Protein AF-0000000068884307 (afdb_homodimer)

Foldseek 3Di:
DLVLLLVLLLLLLVLCLVVLAAEEEEEALLQCVLVVSNVVHPPSVSHYLYYHYCNDQVCLCVQLVQPPVCCVVPNCQDQSNQLSSQVSRQVNSDDPVSPQRYKGKYKDAALDPAADVPGGHQWMKIWIWGALVQDPVSDIDTGIDTTRDDDHSNRSSVVRSVVRSVVSSVVSVVSVD/DLVLLLVLLQLLLVLCLVVLAAEEEEEALLQCVLVVSNVVHPPSVSHYLYYHYCNDQVCLCVQLVQPPVCCVVPNCQDQSNQLSSQVSRQVNSDDPVSPQRYKGKYKDAALDPAADVPGGHQWMKIWIWGALVQDPVSDIDTGIDTTRDDDHSNRSSVVRSVVRSVVSSVVSVVSVD

Organism: Bifidobacterium longum (strain NCC 2705) (NCBI:txid206672)

InterPro domains:
  IPR008136 CinA, C-terminal [PF02464] (7-168)
  IPR008136 CinA, C-terminal [TIGR00199] (15-168)
  IPR036653 CinA-like, C-terminal [G3DSA:3.90.950.20] (1-170)
  IPR036653 CinA-like, C-terminal [SSF142433] (7-169)

Sequence (354 aa):
MRELCDSLAAGILKICEANNTKIACAESLTGGLLADAFVRIPGASNVLLGSAVTYDINAKASILHVDKALLDREGAVHPEVARQMAVGTARLYSQPEYGDRIIGLSTTGVAGPGPDGDKPAGLVYVGLRIPASLTPDHAEVLKAVELHLDGMREEVRRLTVFHVLQNLSLFTASFKEMRELCDSLAAGILKICEANNTKIACAESLTGGLLADAFVRIPGASNVLLGSAVTYDINAKASILHVDKALLDREGAVHPEVARQMAVGTARLYSQPEYGDRIIGLSTTGVAGPGPDGDKPAGLVYVGLRIPASLTPDHAEVLKAVELHLDGMREEVRRLTVFHVLQNLSLFTASFKE

Structure (mmCIF, N/CA/C/O backbone):
data_AF-0000000068884307-model_v1
#
loop_
_entity.id
_entity.type
_entity.pdbx_description
1 polymer 'CinA-like protein'
#
loop_
_atom_site.group_PDB
_atom_site.id
_atom_site.type_symbol
_atom_site.label_atom_id
_atom_site.label_alt_id
_atom_site.label_comp_id
_atom_site.label_asym_id
_atom_site.label_entity_id
_atom_site.label_seq_id
_atom_site.pdbx_PDB_ins_code
_atom_site.Cartn_x
_atom_site.Cartn_y
_atom_site.Cartn_z
_atom_site.occupancy
_atom_site.B_iso_or_equiv
_atom_site.auth_seq_id
_atom_site.auth_comp_id
_atom_site.auth_asym_id
_atom_site.auth_atom_id
_atom_site.pdbx_PDB_model_num
ATOM 1 N N . MET A 1 1 ? 3.896 0.843 -21.656 1 87.69 1 MET A N 1
ATOM 2 C CA . MET A 1 1 ? 4.359 0.217 -20.406 1 87.69 1 MET A CA 1
ATOM 3 C C . MET A 1 1 ? 3.178 -0.212 -19.547 1 87.69 1 MET A C 1
ATOM 5 O O . MET A 1 1 ? 3.119 -1.354 -19.094 1 87.69 1 MET A O 1
ATOM 9 N N . ARG A 1 2 ? 2.154 0.589 -19.5 1 90.44 2 ARG A N 1
ATOM 10 C CA . ARG A 1 2 ? 1.003 0.249 -18.672 1 90.44 2 ARG A CA 1
ATOM 11 C C . ARG A 1 2 ? 0.24 -0.937 -19.25 1 90.44 2 ARG A C 1
ATOM 13 O O . ARG A 1 2 ? -0.145 -1.852 -18.516 1 90.44 2 ARG A O 1
ATOM 20 N N . GLU A 1 3 ? 0.039 -0.977 -20.531 1 94.12 3 GLU A N 1
ATOM 21 C CA . GLU A 1 3 ? -0.691 -2.064 -21.172 1 94.12 3 GLU A CA 1
ATOM 22 C C . GLU A 1 3 ? 0.038 -3.395 -21 1 94.12 3 GLU A C 1
ATOM 24 O O . GLU A 1 3 ? -0.593 -4.434 -20.812 1 94.12 3 GLU A O 1
ATOM 29 N N . LEU A 1 4 ? 1.323 -3.32 -21.219 1 95.94 4 LEU A N 1
ATOM 30 C CA . LEU A 1 4 ? 2.127 -4.527 -21.031 1 95.94 4 LEU A CA 1
ATOM 31 C C . LEU A 1 4 ? 2.025 -5.043 -19.609 1 95.94 4 LEU A C 1
ATOM 33 O O . LEU A 1 4 ? 1.877 -6.246 -19.391 1 95.94 4 LEU A O 1
ATOM 37 N N . CYS A 1 5 ? 2.109 -4.156 -18.625 1 97.88 5 CYS A N 1
ATOM 38 C CA . CYS A 1 5 ? 1.964 -4.531 -17.219 1 97.88 5 CYS A CA 1
ATOM 39 C C . CYS A 1 5 ? 0.59 -5.137 -16.953 1 97.88 5 CYS A C 1
ATOM 41 O O . CYS A 1 5 ? 0.471 -6.125 -16.234 1 97.88 5 CYS A O 1
ATOM 43 N N . ASP A 1 6 ? -0.441 -4.516 -17.594 1 98.06 6 ASP A N 1
ATOM 44 C CA . ASP A 1 6 ? -1.799 -5.016 -17.406 1 98.06 6 ASP A CA 1
ATOM 45 C C . ASP A 1 6 ? -1.943 -6.438 -17.938 1 98.06 6 ASP A C 1
ATOM 47 O O . ASP A 1 6 ? -2.6 -7.277 -17.328 1 98.06 6 ASP A O 1
ATOM 51 N N . SER A 1 7 ? -1.355 -6.684 -19.094 1 97.88 7 SER A N 1
ATOM 52 C CA . SER A 1 7 ? -1.396 -8.016 -19.688 1 97.88 7 SER A CA 1
ATOM 53 C C . SER A 1 7 ? -0.686 -9.039 -18.812 1 97.88 7 SER A C 1
ATOM 55 O O . SER A 1 7 ? -1.194 -10.141 -18.594 1 97.88 7 SER A O 1
ATOM 57 N N . LEU A 1 8 ? 0.501 -8.703 -18.297 1 98.31 8 LEU A N 1
ATOM 58 C CA . LEU A 1 8 ? 1.249 -9.586 -17.422 1 98.31 8 LEU A CA 1
ATOM 59 C C . LEU A 1 8 ? 0.465 -9.875 -16.141 1 98.31 8 LEU A C 1
ATOM 61 O O . LEU A 1 8 ? 0.337 -11.031 -15.734 1 98.31 8 LEU A O 1
ATOM 65 N N . ALA A 1 9 ? -0.048 -8.844 -15.523 1 98.62 9 ALA A N 1
ATOM 66 C CA . ALA A 1 9 ? -0.8 -8.977 -14.281 1 98.62 9 ALA A CA 1
ATOM 67 C C . ALA A 1 9 ? -2.031 -9.859 -14.477 1 98.62 9 ALA A C 1
ATOM 69 O O . ALA A 1 9 ? -2.332 -10.711 -13.641 1 98.62 9 ALA A O 1
ATOM 70 N N . ALA A 1 10 ? -2.756 -9.617 -15.562 1 98.12 10 ALA A N 1
ATOM 71 C CA . ALA A 1 10 ? -3.945 -10.406 -15.867 1 98.12 10 ALA A CA 1
ATOM 72 C C . ALA A 1 10 ? -3.6 -11.891 -15.984 1 98.12 10 ALA A C 1
ATOM 74 O O . ALA A 1 10 ? -4.32 -12.75 -15.469 1 98.12 10 ALA A O 1
ATOM 75 N N . GLY A 1 11 ? -2.537 -12.164 -16.734 1 97.69 11 GLY A N 1
ATOM 76 C CA . GLY A 1 11 ? -2.088 -13.539 -16.859 1 97.69 11 GLY A CA 1
ATOM 77 C C . GLY A 1 11 ? -1.708 -14.18 -15.539 1 97.69 11 GLY A C 1
ATOM 78 O O . GLY A 1 11 ? -2.09 -15.312 -15.258 1 97.69 11 GLY A O 1
ATOM 79 N N . ILE A 1 12 ? -1.003 -13.469 -14.711 1 98.25 12 ILE A N 1
ATOM 80 C CA . ILE A 1 12 ? -0.565 -13.938 -13.398 1 98.25 12 ILE A CA 1
ATOM 81 C C . ILE A 1 12 ? -1.781 -14.25 -12.523 1 98.25 12 ILE A C 1
ATOM 83 O O . ILE A 1 12 ? -1.86 -15.312 -11.914 1 98.25 12 ILE A O 1
ATOM 87 N N . LEU A 1 13 ? -2.711 -13.305 -12.484 1 98.19 13 LEU A N 1
ATOM 88 C CA . LEU A 1 13 ? -3.904 -13.469 -11.664 1 98.19 13 LEU A CA 1
ATOM 89 C C . LEU A 1 13 ? -4.699 -14.695 -12.094 1 98.19 13 LEU A C 1
ATOM 91 O O . LEU A 1 13 ? -5.188 -15.453 -11.25 1 98.19 13 LEU A O 1
ATOM 95 N N . LYS A 1 14 ? -4.828 -14.859 -13.367 1 97.25 14 LYS A N 1
ATOM 96 C CA . LYS A 1 14 ? -5.555 -16.016 -13.898 1 97.25 14 LYS A CA 1
ATOM 97 C C . LYS A 1 14 ? -4.918 -17.328 -13.445 1 97.25 14 LYS A C 1
ATOM 99 O O . LYS A 1 14 ? -5.609 -18.219 -12.969 1 97.25 14 LYS A O 1
ATOM 104 N N . ILE A 1 15 ? -3.65 -17.438 -13.602 1 96.5 15 ILE A N 1
ATOM 105 C CA . ILE A 1 15 ? -2.928 -18.656 -13.25 1 96.5 15 ILE A CA 1
ATOM 106 C C . ILE A 1 15 ? -3.01 -18.875 -11.742 1 96.5 15 ILE A C 1
ATOM 108 O O . ILE A 1 15 ? -3.236 -20 -11.289 1 96.5 15 ILE A O 1
ATOM 112 N N . CYS A 1 16 ? -2.793 -17.859 -10.945 1 97.31 16 CYS A N 1
ATOM 113 C CA . CYS A 1 16 ? -2.838 -17.969 -9.492 1 97.31 16 CYS A CA 1
ATOM 114 C C . CYS A 1 16 ? -4.227 -18.391 -9.023 1 97.31 16 CYS A C 1
ATOM 116 O O . CYS A 1 16 ? -4.355 -19.219 -8.125 1 97.31 16 CYS A O 1
ATOM 118 N N . GLU A 1 17 ? -5.227 -17.75 -9.594 1 96.94 17 GLU A N 1
ATOM 119 C CA . GLU A 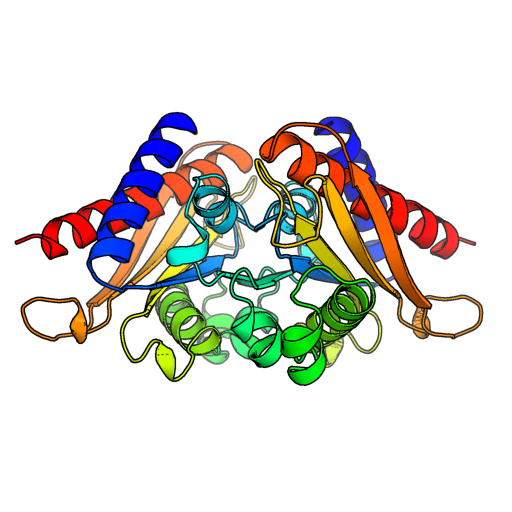1 17 ? -6.594 -18.125 -9.242 1 96.94 17 GLU A CA 1
ATOM 120 C C . GLU A 1 17 ? -6.859 -19.594 -9.531 1 96.94 17 GLU A C 1
ATOM 122 O O . GLU A 1 17 ? -7.434 -20.312 -8.703 1 96.94 17 GLU A O 1
ATOM 127 N N . ALA A 1 18 ? -6.461 -20.062 -10.703 1 94.81 18 ALA A N 1
ATOM 128 C CA . ALA A 1 18 ? -6.676 -21.453 -11.117 1 94.81 18 ALA A CA 1
ATOM 129 C C . ALA A 1 18 ? -5.949 -22.422 -10.188 1 94.81 18 ALA A C 1
ATOM 131 O O . ALA A 1 18 ? -6.352 -23.578 -10.047 1 94.81 18 ALA A O 1
ATOM 132 N N . ASN A 1 19 ? -4.898 -21.953 -9.539 1 93.25 19 ASN A N 1
ATOM 133 C CA . ASN A 1 19 ? -4.098 -22.812 -8.672 1 93.25 19 ASN A CA 1
ATOM 134 C C . ASN A 1 19 ? -4.344 -22.5 -7.195 1 93.25 19 ASN A C 1
ATOM 136 O O . ASN A 1 19 ? -3.551 -22.875 -6.336 1 93.25 19 ASN A O 1
ATOM 140 N N . ASN A 1 20 ? -5.328 -21.672 -6.867 1 94.69 20 ASN A N 1
ATOM 141 C CA . ASN A 1 20 ? -5.711 -21.312 -5.508 1 94.69 20 ASN A CA 1
ATOM 142 C C . ASN A 1 20 ? -4.547 -20.672 -4.754 1 94.69 20 ASN A C 1
ATOM 144 O O . ASN A 1 20 ? -4.273 -21.031 -3.607 1 94.69 20 ASN A O 1
ATOM 148 N N . THR A 1 21 ? -3.82 -19.875 -5.422 1 96.88 21 THR A N 1
ATOM 149 C CA . THR A 1 21 ? -2.654 -19.172 -4.887 1 96.88 21 THR A CA 1
ATOM 150 C C . THR A 1 21 ? -2.971 -17.703 -4.641 1 96.88 21 THR A C 1
ATOM 152 O O . THR A 1 21 ? -3.742 -17.094 -5.387 1 96.88 21 THR A O 1
ATOM 155 N N . LYS A 1 22 ? -2.389 -17.141 -3.619 1 98.62 22 LYS A N 1
ATOM 156 C CA . LYS A 1 22 ? -2.584 -15.734 -3.266 1 98.62 22 LYS A CA 1
ATOM 157 C C . LYS A 1 22 ? -1.292 -14.938 -3.436 1 98.62 22 LYS A C 1
ATOM 159 O O . LYS A 1 22 ? -0.206 -15.516 -3.514 1 98.62 22 LYS A O 1
ATOM 164 N N . ILE A 1 23 ? -1.42 -13.641 -3.523 1 98.88 23 ILE A N 1
ATOM 165 C CA . ILE A 1 23 ? -0.266 -12.758 -3.668 1 98.88 23 ILE A CA 1
ATOM 166 C C . ILE A 1 23 ? -0.314 -11.664 -2.604 1 98.88 23 ILE A C 1
ATOM 168 O O . ILE A 1 23 ? -1.373 -11.094 -2.344 1 98.88 23 ILE A O 1
ATOM 172 N N . ALA A 1 24 ? 0.762 -11.438 -1.947 1 98.94 24 ALA A N 1
ATOM 173 C CA . ALA A 1 24 ? 0.991 -10.305 -1.061 1 98.94 24 ALA A CA 1
ATOM 174 C C . ALA A 1 24 ? 2.238 -9.523 -1.474 1 98.94 24 ALA A C 1
ATOM 176 O O . ALA A 1 24 ? 3.25 -10.125 -1.85 1 98.94 24 ALA A O 1
ATOM 177 N N . CYS A 1 25 ? 2.205 -8.211 -1.375 1 98.94 25 CYS A N 1
ATOM 178 C CA . CYS A 1 25 ? 3.314 -7.375 -1.825 1 98.94 25 CYS A CA 1
ATOM 179 C C . CYS A 1 25 ? 3.854 -6.523 -0.683 1 98.94 25 CYS A C 1
ATOM 181 O O . CYS A 1 25 ? 3.137 -6.238 0.277 1 98.94 25 CYS A O 1
ATOM 183 N N . ALA A 1 26 ? 5.051 -6.156 -0.771 1 98.94 26 ALA A N 1
ATOM 184 C CA . ALA A 1 26 ? 5.711 -5.137 0.039 1 98.94 26 ALA A CA 1
ATOM 185 C C . ALA A 1 26 ? 6.43 -4.121 -0.841 1 98.94 26 ALA A C 1
ATOM 187 O O . ALA A 1 26 ? 7.156 -4.492 -1.765 1 98.94 26 ALA A O 1
ATOM 188 N N . GLU A 1 27 ? 6.184 -2.863 -0.607 1 98.94 27 GLU A N 1
ATOM 189 C CA . GLU A 1 27 ? 6.719 -1.826 -1.483 1 98.94 27 GLU A CA 1
ATOM 190 C C . GLU A 1 27 ? 7.492 -0.778 -0.689 1 98.94 27 GLU A C 1
ATOM 192 O O . GLU A 1 27 ? 7.133 -0.459 0.445 1 98.94 27 GLU A O 1
ATOM 197 N N . SER A 1 28 ? 8.5 -0.295 -1.293 1 98.31 28 SER A N 1
ATOM 198 C CA . SER A 1 28 ? 9.211 0.895 -0.842 1 98.31 28 SER A CA 1
ATOM 199 C C . SER A 1 28 ? 9.234 1.971 -1.922 1 98.31 28 SER A C 1
ATOM 201 O O . SER A 1 28 ? 8.258 2.709 -2.086 1 98.31 28 SER A O 1
ATOM 203 N N . LEU A 1 29 ? 10.047 1.91 -2.924 1 97.31 29 LEU A N 1
ATOM 204 C CA . LEU A 1 29 ? 10.203 2.957 -3.928 1 97.31 29 LEU A CA 1
ATOM 205 C C . LEU A 1 29 ? 8.969 3.033 -4.82 1 97.31 29 LEU A C 1
ATOM 207 O O . LEU A 1 29 ? 8.609 4.109 -5.305 1 97.31 29 LEU A O 1
ATOM 211 N N . THR A 1 30 ? 8.305 1.877 -5.074 1 98.5 30 THR A N 1
ATOM 212 C CA . THR A 1 30 ? 7.156 1.86 -5.969 1 98.5 30 THR A CA 1
ATOM 213 C C . THR A 1 30 ? 5.949 2.523 -5.312 1 98.5 30 THR A C 1
ATOM 215 O O . THR A 1 30 ? 5.055 3.018 -6 1 98.5 30 THR A O 1
ATOM 218 N N . GLY A 1 31 ? 5.879 2.484 -3.965 1 98.38 31 GLY A N 1
ATOM 219 C CA . GLY A 1 31 ? 4.965 3.338 -3.223 1 98.38 31 GLY A CA 1
ATOM 220 C C . GLY A 1 31 ? 3.506 3.092 -3.562 1 98.38 31 GLY A C 1
ATOM 221 O O . GLY A 1 31 ? 2.723 4.035 -3.68 1 98.38 31 GLY A O 1
ATOM 222 N N . GLY A 1 32 ? 3.146 1.86 -3.844 1 98.81 32 GLY A N 1
ATOM 223 C CA . GLY A 1 32 ? 1.755 1.526 -4.105 1 98.81 32 GLY A CA 1
ATOM 224 C C . GLY A 1 32 ? 1.499 1.126 -5.547 1 98.81 32 GLY A C 1
ATOM 225 O O . GLY A 1 32 ? 0.479 0.505 -5.852 1 98.81 32 GLY A O 1
ATOM 226 N N . LEU A 1 33 ? 2.422 1.391 -6.426 1 98.75 33 LEU A N 1
ATOM 227 C CA . LEU A 1 33 ? 2.229 1.15 -7.852 1 98.75 33 LEU A CA 1
ATOM 228 C C . LEU A 1 33 ? 2.154 -0.344 -8.148 1 98.75 33 LEU A C 1
ATOM 230 O O . LEU A 1 33 ? 1.486 -0.762 -9.094 1 98.75 33 LEU A O 1
ATOM 234 N N . LEU A 1 34 ? 2.848 -1.153 -7.352 1 98.88 34 LEU A N 1
ATOM 235 C CA . LEU A 1 34 ? 2.777 -2.594 -7.57 1 98.88 34 LEU A CA 1
ATOM 236 C C . LEU A 1 34 ? 1.392 -3.129 -7.227 1 98.88 34 LEU A C 1
ATOM 238 O O . LEU A 1 34 ? 0.8 -3.879 -8.008 1 98.88 34 LEU A O 1
ATOM 242 N N . ALA A 1 35 ? 0.89 -2.748 -6.082 1 98.88 35 ALA A N 1
ATOM 243 C CA . ALA A 1 35 ? -0.474 -3.129 -5.727 1 98.88 35 ALA A CA 1
ATOM 244 C C . ALA A 1 35 ? -1.472 -2.646 -6.773 1 98.88 35 ALA A C 1
ATOM 246 O O . ALA A 1 35 ? -2.354 -3.398 -7.195 1 98.88 35 ALA A O 1
ATOM 247 N N . ASP A 1 36 ? -1.326 -1.416 -7.195 1 98.75 36 ASP A N 1
ATOM 248 C CA . ASP A 1 36 ? -2.215 -0.829 -8.195 1 98.75 36 ASP A CA 1
ATOM 249 C C . ASP A 1 36 ? -2.203 -1.644 -9.484 1 98.75 36 ASP A C 1
ATOM 251 O O . ASP A 1 36 ? -3.232 -1.772 -10.156 1 98.75 36 ASP A O 1
ATOM 255 N N . ALA A 1 37 ? -1.033 -2.143 -9.898 1 98.69 37 ALA A N 1
ATOM 256 C CA . ALA A 1 37 ? -0.891 -2.912 -11.133 1 98.69 37 ALA A CA 1
ATOM 257 C C . ALA A 1 37 ? -1.767 -4.16 -11.109 1 98.69 37 ALA A C 1
ATOM 259 O O . ALA A 1 37 ? -2.242 -4.617 -12.148 1 98.69 37 ALA A O 1
ATOM 260 N N . PHE A 1 38 ? -1.984 -4.727 -9.93 1 98.62 38 PHE A N 1
ATOM 261 C CA . PHE A 1 38 ? -2.877 -5.875 -9.805 1 98.62 38 PHE A CA 1
ATOM 262 C C . PHE A 1 38 ? -4.324 -5.418 -9.664 1 98.62 38 PHE A C 1
ATOM 264 O O . PHE A 1 38 ? -5.215 -5.945 -10.336 1 98.62 38 PHE A O 1
ATOM 271 N N . VAL A 1 39 ? -4.586 -4.395 -8.836 1 97.75 39 VAL A N 1
ATOM 272 C CA . VAL A 1 39 ? -5.926 -3.977 -8.438 1 97.75 39 VAL A CA 1
ATOM 273 C C . VAL A 1 39 ? -6.703 -3.486 -9.656 1 97.75 39 VAL A C 1
ATOM 275 O O . VAL A 1 39 ? -7.918 -3.666 -9.742 1 97.75 39 VAL A O 1
ATOM 278 N N . ARG A 1 40 ? -6.012 -2.924 -10.602 1 95 40 ARG A N 1
ATOM 279 C CA . ARG A 1 40 ? -6.73 -2.359 -11.742 1 95 40 ARG A CA 1
ATOM 280 C C . ARG A 1 40 ? -7.234 -3.459 -12.664 1 95 40 ARG A C 1
ATOM 282 O O . ARG A 1 40 ? -8.055 -3.203 -13.555 1 95 40 ARG A O 1
ATOM 289 N N . ILE A 1 41 ? -6.805 -4.715 -12.492 1 96.25 41 ILE A N 1
ATOM 290 C CA . ILE A 1 41 ? -7.242 -5.844 -13.305 1 96.25 41 ILE A CA 1
ATOM 291 C C . ILE A 1 41 ? -8.508 -6.457 -12.703 1 96.25 41 ILE A C 1
ATOM 293 O O . ILE A 1 41 ? -8.523 -6.828 -11.523 1 96.25 41 ILE A O 1
ATOM 297 N N . PRO A 1 42 ? -9.539 -6.586 -13.477 1 90.69 42 PRO A N 1
ATOM 298 C CA . PRO A 1 42 ? -10.727 -7.262 -12.961 1 90.69 42 PRO A CA 1
ATOM 299 C C . PRO A 1 42 ? -10.422 -8.641 -12.383 1 90.69 42 PRO A C 1
ATOM 301 O O . PRO A 1 42 ? -9.664 -9.414 -12.984 1 90.69 42 PRO A O 1
ATOM 304 N N . GLY A 1 43 ? -10.969 -8.914 -11.219 1 92.5 43 GLY A N 1
ATOM 305 C CA . GLY A 1 43 ? -10.766 -10.219 -10.594 1 92.5 43 GLY A CA 1
ATOM 306 C C . GLY A 1 43 ? -9.586 -10.242 -9.641 1 92.5 43 GLY A C 1
ATOM 307 O O . GLY A 1 43 ? -9.32 -11.266 -9.008 1 92.5 43 GLY A O 1
ATOM 308 N N . ALA A 1 44 ? -8.906 -9.148 -9.469 1 96.81 44 ALA A N 1
ATOM 309 C CA . ALA A 1 44 ? -7.734 -9.07 -8.602 1 96.81 44 ALA A CA 1
ATOM 310 C C . ALA A 1 44 ? -8.062 -9.523 -7.188 1 96.81 44 ALA A C 1
ATOM 312 O O . ALA A 1 44 ? -7.215 -10.086 -6.496 1 96.81 44 ALA A O 1
ATOM 313 N N . SER A 1 45 ? -9.281 -9.344 -6.703 1 95.69 45 SER A N 1
ATOM 314 C CA . SER A 1 45 ? -9.688 -9.633 -5.332 1 95.69 45 SER A CA 1
ATOM 315 C C . SER A 1 45 ? -9.664 -11.133 -5.051 1 95.69 45 SER A C 1
ATOM 317 O O . SER A 1 45 ? -9.664 -11.555 -3.893 1 95.69 45 SER A O 1
ATOM 319 N N . ASN A 1 46 ? -9.688 -11.938 -6.082 1 96.75 46 ASN A N 1
ATOM 320 C CA . ASN A 1 46 ? -9.641 -13.383 -5.914 1 96.75 46 ASN A CA 1
ATOM 321 C C . ASN A 1 46 ? -8.242 -13.867 -5.539 1 96.75 46 ASN A C 1
ATOM 323 O O . ASN A 1 46 ? -8.07 -14.977 -5.035 1 96.75 46 ASN A O 1
ATOM 327 N N . VAL A 1 47 ? -7.25 -13.016 -5.789 1 98.44 47 VAL A N 1
ATOM 328 C CA . VAL A 1 47 ? -5.875 -13.492 -5.691 1 98.44 47 VAL A CA 1
ATOM 329 C C . VAL A 1 47 ? -5.062 -12.555 -4.801 1 98.44 47 VAL A C 1
ATOM 331 O O . VAL A 1 47 ? -4.324 -13.008 -3.922 1 98.44 47 VAL A O 1
ATOM 334 N N . LEU A 1 48 ? -5.16 -11.242 -5.047 1 98.81 48 LEU A N 1
ATOM 335 C CA . LEU A 1 48 ? -4.352 -10.266 -4.324 1 98.81 48 LEU A CA 1
ATOM 336 C C . LEU A 1 48 ? -4.891 -10.055 -2.912 1 98.81 48 LEU A C 1
ATOM 338 O O . LEU A 1 48 ? -6.051 -9.672 -2.738 1 98.81 48 LEU A O 1
ATOM 342 N N . LEU A 1 49 ? -4.059 -10.258 -1.955 1 98.81 49 LEU A N 1
ATOM 343 C CA . LEU A 1 49 ? -4.434 -10.023 -0.567 1 98.81 49 LEU A CA 1
ATOM 344 C C . LEU A 1 49 ? -4.223 -8.555 -0.192 1 98.81 49 LEU A C 1
ATOM 346 O O . LEU A 1 49 ? -5.02 -7.98 0.555 1 98.81 49 LEU A O 1
ATOM 350 N N . GLY A 1 50 ? -3.123 -7.992 -0.719 1 98.81 50 GLY A N 1
ATOM 351 C CA . GLY A 1 50 ? -2.801 -6.602 -0.442 1 98.81 50 GLY A CA 1
ATOM 352 C C . GLY A 1 50 ? -1.324 -6.289 -0.594 1 98.81 50 GLY A C 1
ATOM 353 O O . GLY A 1 50 ? -0.598 -7.012 -1.277 1 98.81 50 GLY A O 1
ATOM 354 N N . SER A 1 51 ? -0.921 -5.188 -0.081 1 98.94 51 SER A N 1
ATOM 355 C CA . SER A 1 51 ? 0.454 -4.699 -0.146 1 98.94 51 SER A CA 1
ATOM 356 C C . SER A 1 51 ? 0.785 -3.814 1.05 1 98.94 51 SER A C 1
ATOM 358 O O . SER A 1 51 ? -0.023 -2.971 1.446 1 98.94 51 SER A O 1
ATOM 360 N N . ALA A 1 52 ? 1.868 -4.012 1.638 1 98.94 52 ALA A N 1
ATOM 361 C CA . ALA A 1 52 ? 2.375 -3.113 2.672 1 98.94 52 ALA A CA 1
ATOM 362 C C . ALA A 1 52 ? 3.424 -2.16 2.104 1 98.94 52 ALA A C 1
ATOM 364 O O . ALA A 1 52 ? 4.539 -2.578 1.778 1 98.94 52 ALA A O 1
ATOM 365 N N . VAL A 1 53 ? 3.061 -0.919 1.98 1 98.94 53 VAL A N 1
ATOM 366 C CA . VAL A 1 53 ? 4.047 0.104 1.651 1 98.94 53 VAL A CA 1
ATOM 367 C C . VAL A 1 53 ? 4.793 0.527 2.914 1 98.94 53 VAL A C 1
ATOM 369 O O . V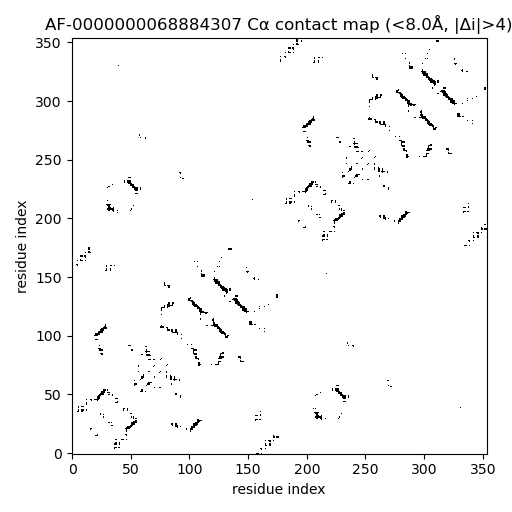AL A 1 53 ? 4.223 1.175 3.793 1 98.94 53 VAL A O 1
ATOM 372 N N . THR A 1 54 ? 5.996 0.135 3.027 1 98.88 54 THR A N 1
ATOM 373 C CA . THR A 1 54 ? 6.844 0.528 4.148 1 98.88 54 THR A CA 1
ATOM 374 C C . THR A 1 54 ? 7.875 1.562 3.711 1 98.88 54 THR A C 1
ATOM 376 O O . THR A 1 54 ? 9.07 1.26 3.623 1 98.88 54 THR A O 1
ATOM 379 N N . TYR A 1 55 ? 7.402 2.758 3.529 1 98.06 55 TYR A N 1
ATOM 380 C CA . TYR A 1 55 ? 8.211 3.854 3.008 1 98.06 55 TYR A CA 1
ATOM 381 C C . TYR A 1 55 ? 9.18 4.367 4.066 1 98.06 55 TYR A C 1
ATOM 383 O O . TYR A 1 55 ? 10.258 4.871 3.736 1 98.06 55 TYR A O 1
ATOM 391 N N . ASP A 1 56 ? 8.844 4.285 5.281 1 97.62 56 ASP A N 1
ATOM 392 C CA . ASP A 1 56 ? 9.711 4.504 6.434 1 97.62 56 ASP A CA 1
ATOM 393 C C . ASP A 1 56 ? 10.555 3.268 6.73 1 97.62 56 ASP A C 1
ATOM 395 O O . ASP A 1 56 ? 10.031 2.152 6.797 1 97.62 56 ASP A O 1
ATOM 399 N N . ILE A 1 57 ? 11.789 3.477 6.969 1 97.44 57 ILE A N 1
ATOM 400 C CA . ILE A 1 57 ? 12.703 2.352 7.145 1 97.44 57 ILE A CA 1
ATOM 401 C C . ILE A 1 57 ? 12.367 1.612 8.438 1 97.44 57 ILE A C 1
ATOM 403 O O . ILE A 1 57 ? 12.508 0.39 8.516 1 97.44 57 ILE A O 1
ATOM 407 N N . ASN A 1 58 ? 11.906 2.279 9.477 1 98.12 58 ASN A N 1
ATOM 408 C CA . ASN A 1 58 ? 11.523 1.624 10.727 1 98.12 58 ASN A CA 1
ATOM 409 C C . ASN A 1 58 ? 10.32 0.712 10.539 1 98.12 58 ASN A C 1
ATOM 411 O O . ASN A 1 58 ? 10.195 -0.308 11.219 1 98.12 58 ASN A O 1
ATOM 415 N N . ALA A 1 59 ? 9.43 1.065 9.672 1 98.5 59 ALA A N 1
ATOM 416 C CA . ALA A 1 59 ? 8.25 0.25 9.383 1 98.5 59 ALA A CA 1
ATOM 417 C C . ALA A 1 59 ? 8.648 -1.082 8.75 1 98.5 59 ALA A C 1
ATOM 419 O O . ALA A 1 59 ? 7.977 -2.096 8.953 1 98.5 59 ALA A O 1
ATOM 420 N N . LYS A 1 60 ? 9.781 -1.109 7.957 1 98.75 60 LYS A N 1
ATOM 421 C CA . LYS A 1 60 ? 10.25 -2.369 7.391 1 98.75 60 LYS A CA 1
ATOM 422 C C . LYS A 1 60 ? 10.547 -3.387 8.492 1 98.75 60 LYS A C 1
ATOM 424 O O . LYS A 1 60 ? 10.258 -4.574 8.336 1 98.75 60 LYS A O 1
ATOM 429 N N . ALA A 1 61 ? 11.109 -2.881 9.531 1 98.81 61 ALA A N 1
ATOM 430 C CA . ALA A 1 61 ? 11.438 -3.768 10.641 1 98.81 61 ALA A CA 1
ATOM 431 C C . ALA A 1 61 ? 10.195 -4.109 11.461 1 98.81 61 ALA A C 1
ATOM 433 O O . ALA A 1 61 ? 9.938 -5.281 11.75 1 98.81 61 ALA A O 1
ATOM 434 N N . SER A 1 62 ? 9.391 -3.123 11.836 1 98.69 62 SER A N 1
ATOM 435 C CA . SER A 1 62 ? 8.312 -3.336 12.789 1 98.69 62 SER A CA 1
ATOM 436 C C . SER A 1 62 ? 7.133 -4.059 12.141 1 98.69 62 SER A C 1
ATOM 438 O O . SER A 1 62 ? 6.43 -4.824 12.805 1 98.69 62 SER A O 1
ATOM 440 N N . ILE A 1 63 ? 6.926 -3.914 10.852 1 98.88 63 ILE A N 1
ATOM 441 C CA . ILE A 1 63 ? 5.742 -4.461 10.195 1 98.88 63 ILE A CA 1
ATOM 442 C C . ILE A 1 63 ? 6.113 -5.734 9.445 1 98.88 63 ILE A C 1
ATOM 444 O O . ILE A 1 63 ? 5.43 -6.754 9.562 1 98.88 63 ILE A O 1
ATOM 448 N N . LEU A 1 64 ? 7.254 -5.668 8.711 1 98.94 64 LEU A N 1
ATOM 449 C CA . LEU A 1 64 ? 7.621 -6.785 7.848 1 98.94 64 LEU A CA 1
ATOM 450 C C . LEU A 1 64 ? 8.68 -7.66 8.516 1 98.94 64 LEU A C 1
ATOM 452 O O . LEU A 1 64 ? 9.055 -8.703 7.977 1 98.94 64 LEU A O 1
ATOM 456 N N . HIS A 1 65 ? 9.211 -7.188 9.648 1 98.81 65 HIS A N 1
ATOM 457 C CA . HIS A 1 65 ? 10.188 -7.918 10.438 1 98.81 65 HIS A CA 1
ATOM 458 C C . HIS A 1 65 ? 11.508 -8.07 9.68 1 98.81 65 HIS A C 1
ATOM 460 O O . HIS A 1 65 ? 12.156 -9.117 9.766 1 98.81 65 HIS A O 1
ATOM 466 N N . VAL A 1 66 ? 11.812 -7.145 8.898 1 98.94 66 VAL A N 1
ATOM 467 C CA . VAL A 1 66 ? 13.164 -7.082 8.344 1 98.94 66 VAL A CA 1
ATOM 468 C C . VAL A 1 66 ? 14.18 -6.887 9.477 1 98.94 66 VAL A C 1
ATOM 470 O O . VAL A 1 66 ? 13.938 -6.113 10.406 1 98.94 66 VAL A O 1
ATOM 473 N N . ASP A 1 67 ? 15.25 -7.523 9.328 1 98.81 67 ASP A N 1
ATOM 474 C CA . ASP A 1 67 ? 16.281 -7.461 10.359 1 98.81 67 ASP A CA 1
ATOM 475 C C . ASP A 1 67 ? 16.766 -6.027 10.578 1 98.81 67 ASP A C 1
ATOM 477 O O . ASP A 1 67 ? 17.375 -5.426 9.688 1 98.81 67 ASP A O 1
ATOM 481 N N . LYS A 1 68 ? 16.562 -5.551 11.758 1 98.38 68 LYS A N 1
ATOM 482 C CA . LYS A 1 68 ? 16.906 -4.164 12.07 1 98.38 68 LYS A CA 1
ATOM 483 C C . LYS A 1 68 ? 18.406 -3.924 11.938 1 98.38 68 LYS A C 1
ATOM 485 O O . LYS A 1 68 ? 18.828 -2.857 11.492 1 98.38 68 LYS A O 1
ATOM 490 N N . ALA A 1 69 ? 19.188 -4.859 12.406 1 98.56 69 ALA A N 1
ATOM 491 C CA . ALA A 1 69 ? 20.641 -4.719 12.297 1 98.56 69 ALA A CA 1
ATOM 492 C C . ALA A 1 69 ? 21.078 -4.602 10.844 1 98.56 69 ALA A C 1
ATOM 494 O O . ALA A 1 69 ? 22 -3.855 10.523 1 98.56 69 ALA A O 1
ATOM 495 N N . LEU A 1 70 ? 20.438 -5.398 9.977 1 98.69 70 LEU A N 1
ATOM 496 C CA . LEU A 1 70 ? 20.703 -5.312 8.539 1 98.69 70 LEU A CA 1
ATOM 497 C C . LEU A 1 70 ? 20.359 -3.928 8.008 1 98.69 70 LEU A C 1
ATOM 499 O O . LEU A 1 70 ? 21.156 -3.324 7.277 1 98.69 70 LEU A O 1
ATOM 503 N N . LEU A 1 71 ? 19.219 -3.389 8.375 1 98.56 71 LEU A N 1
ATOM 504 C CA . LEU A 1 71 ? 18.781 -2.064 7.941 1 98.56 71 LEU A CA 1
ATOM 505 C C . LEU A 1 71 ? 19.75 -0.989 8.422 1 98.56 71 LEU A C 1
ATOM 507 O O . LEU A 1 71 ? 20.062 -0.05 7.68 1 98.56 71 LEU A O 1
ATOM 511 N N . ASP A 1 72 ? 20.188 -1.132 9.664 1 97.81 72 ASP A N 1
ATOM 512 C CA . ASP A 1 72 ? 21.125 -0.161 10.227 1 97.81 72 ASP A CA 1
ATOM 513 C C . ASP A 1 72 ? 22.453 -0.163 9.469 1 97.81 72 ASP A C 1
ATOM 515 O O . ASP A 1 72 ? 23.031 0.894 9.242 1 97.81 72 ASP A O 1
ATOM 519 N N . ARG A 1 73 ? 22.828 -1.321 9.086 1 97.69 73 ARG A N 1
ATOM 520 C CA . ARG A 1 73 ? 24.141 -1.479 8.461 1 97.69 73 ARG A CA 1
ATOM 521 C C . ARG A 1 73 ? 24.078 -1.157 6.969 1 97.69 73 ARG A C 1
ATOM 523 O O . ARG A 1 73 ? 24.969 -0.507 6.43 1 97.69 73 ARG A O 1
ATOM 530 N N . GLU A 1 74 ? 23.031 -1.602 6.266 1 97.62 74 GLU A N 1
ATOM 531 C CA . GLU A 1 74 ? 23.047 -1.597 4.809 1 97.62 74 GLU A CA 1
ATOM 532 C C . GLU A 1 74 ? 22.016 -0.618 4.25 1 97.62 74 GLU A C 1
ATOM 534 O O . GLU A 1 74 ? 22.047 -0.283 3.064 1 97.62 74 GLU A O 1
ATOM 539 N N . GLY A 1 75 ? 21.141 -0.145 5.105 1 97.81 75 GLY A N 1
ATOM 540 C CA . GLY A 1 75 ? 20 0.608 4.598 1 97.81 75 GLY A CA 1
ATOM 541 C C . GLY A 1 75 ? 18.953 -0.268 3.947 1 97.81 75 GLY A C 1
ATOM 542 O O . GLY A 1 75 ? 19.016 -1.496 4.039 1 97.81 75 GLY A O 1
ATOM 543 N N . ALA A 1 76 ? 18.031 0.369 3.295 1 98.06 76 ALA A N 1
ATOM 544 C CA . ALA A 1 76 ? 16.859 -0.325 2.748 1 98.06 76 ALA A CA 1
ATOM 545 C C . ALA A 1 76 ? 17.188 -0.932 1.383 1 98.06 76 ALA A C 1
ATOM 547 O O . ALA A 1 76 ? 16.516 -1.873 0.947 1 98.06 76 ALA A O 1
ATOM 548 N N . VAL A 1 77 ? 18.156 -0.386 0.675 1 98.62 77 VAL A N 1
ATOM 549 C CA . VAL A 1 77 ? 18.469 -0.802 -0.688 1 98.62 77 VAL A CA 1
ATOM 550 C C . VAL A 1 77 ? 19.531 -1.9 -0.661 1 98.62 77 VAL A C 1
ATOM 552 O O . VAL A 1 77 ? 20.719 -1.631 -0.857 1 98.62 77 VAL A O 1
ATOM 555 N N . HIS A 1 78 ? 19.016 -3.113 -0.528 1 98.75 78 HIS A N 1
ATOM 556 C CA . HIS A 1 78 ? 19.844 -4.305 -0.387 1 98.75 78 HIS A CA 1
ATOM 557 C C . HIS A 1 78 ? 19.078 -5.562 -0.772 1 98.75 78 HIS A C 1
ATOM 559 O O . HIS A 1 78 ? 17.891 -5.684 -0.467 1 98.75 78 HIS A O 1
ATOM 565 N N . PRO A 1 79 ? 19.797 -6.539 -1.415 1 98.81 79 PRO A N 1
ATOM 566 C CA . PRO A 1 79 ? 19.078 -7.738 -1.857 1 98.81 79 PRO A CA 1
ATOM 567 C C . PRO A 1 79 ? 18.469 -8.523 -0.698 1 98.81 79 PRO A C 1
ATOM 569 O O . PRO A 1 79 ? 17.375 -9.062 -0.825 1 98.81 79 PRO A O 1
ATOM 572 N N . GLU A 1 80 ? 19.172 -8.57 0.406 1 98.88 80 GLU A N 1
ATOM 573 C CA . GLU A 1 80 ? 18.641 -9.312 1.545 1 98.88 80 GLU A CA 1
ATOM 574 C C . GLU A 1 80 ? 17.422 -8.617 2.139 1 98.88 80 GLU A C 1
ATOM 576 O O . GLU A 1 80 ? 16.5 -9.273 2.645 1 98.88 80 GLU A O 1
ATOM 581 N N . VAL A 1 81 ? 17.359 -7.281 2.094 1 98.94 81 VAL A N 1
ATOM 582 C CA . VAL A 1 81 ? 16.172 -6.543 2.518 1 98.94 81 VAL A CA 1
ATOM 583 C C . VAL A 1 81 ? 14.984 -6.902 1.622 1 98.94 81 VAL A C 1
ATOM 585 O O . VAL A 1 81 ? 13.883 -7.16 2.111 1 98.94 81 VAL A O 1
ATOM 588 N N . ALA A 1 82 ? 15.234 -7.035 0.35 1 98.94 82 ALA A N 1
ATOM 589 C CA . ALA A 1 82 ? 14.18 -7.414 -0.589 1 98.94 82 ALA A CA 1
ATOM 590 C C . ALA A 1 82 ? 13.641 -8.805 -0.269 1 98.94 82 ALA A C 1
ATOM 592 O O . ALA A 1 82 ? 12.422 -9.008 -0.26 1 98.94 82 ALA A O 1
ATOM 593 N N . ARG A 1 83 ? 14.547 -9.742 -0.015 1 98.94 83 ARG A N 1
ATOM 594 C CA . ARG A 1 83 ? 14.133 -11.102 0.317 1 98.94 83 ARG A CA 1
ATOM 595 C C . ARG A 1 83 ? 13.297 -11.125 1.589 1 98.94 83 ARG A C 1
ATOM 597 O O . ARG A 1 83 ? 12.234 -11.75 1.629 1 98.94 83 ARG A O 1
ATOM 604 N N . GLN A 1 84 ? 13.773 -10.422 2.572 1 98.94 84 GLN A N 1
ATOM 605 C CA . GLN A 1 84 ? 13.078 -10.422 3.854 1 98.94 84 GLN A CA 1
ATOM 606 C C . GLN A 1 84 ? 11.727 -9.719 3.748 1 98.94 84 GLN A C 1
ATOM 608 O O . GLN A 1 84 ? 10.758 -10.117 4.402 1 98.94 84 GLN A O 1
ATOM 613 N N . MET A 1 85 ? 11.664 -8.703 2.941 1 98.94 85 MET A N 1
ATOM 614 C CA . MET A 1 85 ? 10.391 -8.031 2.713 1 98.94 85 MET A CA 1
ATOM 615 C C . MET A 1 85 ? 9.391 -8.969 2.053 1 98.94 85 MET A C 1
ATOM 617 O O . MET A 1 85 ? 8.211 -8.977 2.41 1 98.94 85 MET A O 1
ATOM 621 N N . ALA A 1 86 ? 9.836 -9.758 1.092 1 98.94 86 ALA A N 1
ATOM 622 C CA . ALA A 1 86 ? 8.961 -10.703 0.406 1 98.94 86 ALA A CA 1
ATOM 623 C C . ALA A 1 86 ? 8.422 -11.75 1.374 1 98.94 86 ALA A C 1
ATOM 625 O O . ALA A 1 86 ? 7.234 -12.07 1.354 1 98.94 86 ALA A O 1
ATOM 626 N N . VAL A 1 87 ? 9.289 -12.219 2.225 1 98.75 87 VAL A N 1
ATOM 627 C CA . VAL A 1 87 ? 8.883 -13.18 3.246 1 98.75 87 VAL A CA 1
ATOM 628 C C . VAL A 1 87 ? 7.922 -12.523 4.23 1 98.75 87 VAL A C 1
ATOM 630 O O . VAL A 1 87 ? 6.887 -13.094 4.578 1 98.75 87 VAL A O 1
ATOM 633 N N . GLY A 1 88 ? 8.305 -11.336 4.688 1 98.88 88 GLY A N 1
ATOM 634 C CA . GLY A 1 88 ? 7.535 -10.617 5.688 1 98.88 88 GLY A CA 1
ATOM 635 C C . GLY A 1 88 ? 6.121 -10.297 5.234 1 98.88 88 GLY A C 1
ATOM 636 O O . GLY A 1 88 ? 5.176 -10.391 6.02 1 98.88 88 GLY A O 1
ATOM 637 N N . THR A 1 89 ? 5.969 -9.93 3.979 1 98.88 89 THR A N 1
ATOM 638 C CA . THR A 1 89 ? 4.633 -9.555 3.518 1 98.88 89 THR A CA 1
ATOM 639 C C . THR A 1 89 ? 3.746 -10.789 3.385 1 98.88 89 THR A C 1
ATOM 641 O O . THR A 1 89 ? 2.547 -10.734 3.662 1 98.88 89 THR A O 1
ATOM 644 N N . ALA A 1 90 ? 4.305 -11.93 2.902 1 98.69 90 ALA A N 1
ATOM 645 C CA . ALA A 1 90 ? 3.541 -13.172 2.854 1 98.69 90 ALA A CA 1
ATOM 646 C C . ALA A 1 90 ? 3.043 -13.562 4.242 1 98.69 90 ALA A C 1
ATOM 648 O O . ALA A 1 90 ? 1.897 -13.992 4.398 1 98.69 90 ALA A O 1
ATOM 649 N N . ARG A 1 91 ? 3.918 -13.359 5.219 1 98.44 91 ARG A N 1
ATOM 650 C CA . ARG A 1 91 ? 3.541 -13.656 6.594 1 98.44 91 ARG A CA 1
ATOM 651 C C . ARG A 1 91 ? 2.471 -12.688 7.094 1 98.44 91 ARG A C 1
ATOM 653 O O . ARG A 1 91 ? 1.496 -13.109 7.723 1 98.44 91 ARG A O 1
ATOM 660 N N . LEU A 1 92 ? 2.654 -11.438 6.852 1 98.81 92 LEU A N 1
ATOM 661 C CA . LEU A 1 92 ? 1.768 -10.383 7.324 1 98.81 92 LEU A CA 1
ATOM 662 C C . LEU A 1 92 ? 0.336 -10.625 6.855 1 98.81 92 LEU A C 1
ATOM 664 O O . LEU A 1 92 ? -0.615 -10.391 7.605 1 98.81 92 LEU A O 1
ATOM 668 N N . TYR A 1 93 ? 0.18 -11.117 5.625 1 98.75 93 TYR A N 1
ATOM 669 C CA . TYR A 1 93 ? -1.144 -11.242 5.027 1 98.75 93 TYR A CA 1
ATOM 670 C C . TYR A 1 93 ? -1.657 -12.672 5.133 1 98.75 93 TYR A C 1
ATOM 672 O O . TYR A 1 93 ? -2.703 -13.008 4.574 1 98.75 93 TYR A O 1
ATOM 680 N N . SER A 1 94 ? -0.932 -13.492 5.809 1 98.44 94 SER A N 1
ATOM 681 C CA . SER A 1 94 ? -1.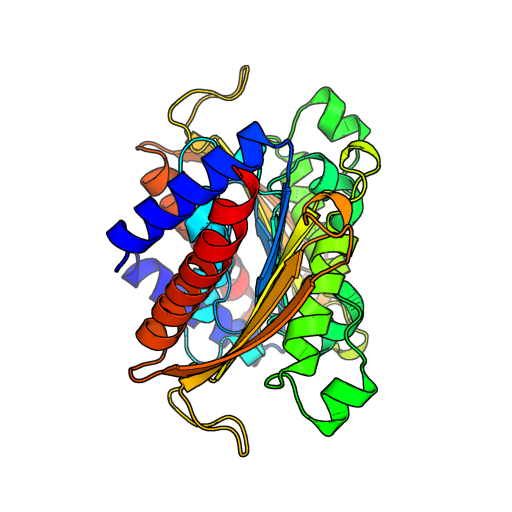326 -14.891 5.957 1 98.44 94 SER A CA 1
ATOM 682 C C . SER A 1 94 ? -2.609 -15.023 6.77 1 98.44 94 SER A C 1
ATOM 684 O O . SER A 1 94 ? -2.828 -14.266 7.719 1 98.44 94 SER A O 1
ATOM 686 N N . GLN A 1 95 ? -3.414 -15.844 6.359 1 97.75 95 GLN A N 1
ATOM 687 C CA . GLN A 1 95 ? -4.602 -16.328 7.059 1 97.75 95 GLN A CA 1
ATOM 688 C C . GLN A 1 95 ? -4.637 -17.844 7.094 1 97.75 95 GLN A C 1
ATOM 690 O O . GLN A 1 95 ? -4.09 -18.516 6.207 1 97.75 95 GLN A O 1
ATOM 695 N N . PRO A 1 96 ? -5.242 -18.406 8.117 1 96.38 96 PRO A N 1
ATOM 696 C CA . PRO A 1 96 ? -5.309 -19.859 8.188 1 96.38 96 PRO A CA 1
ATOM 697 C C . PRO A 1 96 ? -5.879 -20.484 6.918 1 96.38 96 PRO A C 1
ATOM 699 O O . PRO A 1 96 ? -5.41 -21.547 6.477 1 96.38 96 PRO A O 1
ATOM 702 N N . GLU A 1 97 ? -6.738 -19.859 6.324 1 95.62 97 GLU A N 1
ATOM 703 C CA . GLU A 1 97 ? -7.465 -20.438 5.191 1 95.62 97 GLU A CA 1
ATOM 704 C C . GLU A 1 97 ? -6.598 -20.453 3.934 1 95.62 97 GLU A C 1
ATOM 706 O O . GLU A 1 97 ? -6.891 -21.172 2.982 1 95.62 97 GLU A O 1
ATOM 711 N N . TYR A 1 98 ? -5.5 -19.625 3.906 1 96.25 98 TYR A N 1
ATOM 712 C CA . TYR A 1 98 ? -4.676 -19.562 2.705 1 96.25 98 TYR A CA 1
ATOM 713 C C . TYR A 1 98 ? -3.539 -20.578 2.77 1 96.25 98 TYR A C 1
ATOM 715 O O . TYR A 1 98 ? -2.898 -20.859 1.755 1 96.25 98 TYR A O 1
ATOM 723 N N . GLY A 1 99 ? -3.262 -21.109 3.988 1 93.12 99 GLY A N 1
ATOM 724 C CA . GLY A 1 99 ? -2.168 -22.062 4.156 1 93.12 99 GLY A CA 1
ATOM 725 C C . GLY A 1 99 ? -0.83 -21.516 3.695 1 93.12 99 GLY A C 1
ATOM 726 O O . GLY A 1 99 ? -0.484 -20.359 4 1 93.12 99 GLY A O 1
ATOM 727 N N . ASP A 1 100 ? -0.04 -22.391 3.062 1 91.88 100 ASP A N 1
ATOM 728 C CA . ASP A 1 100 ? 1.261 -21.984 2.535 1 91.88 100 ASP A CA 1
ATOM 729 C C . ASP A 1 100 ? 1.178 -21.688 1.041 1 91.88 100 ASP A C 1
ATOM 731 O O . ASP A 1 100 ? 1.969 -22.203 0.252 1 91.88 100 ASP A O 1
ATOM 735 N N . ARG A 1 101 ? 0.221 -20.844 0.618 1 96.19 101 ARG A N 1
ATOM 736 C CA . ARG A 1 101 ? -0.007 -20.625 -0.805 1 96.19 101 ARG A CA 1
ATOM 737 C C . ARG A 1 101 ? 0.061 -19.125 -1.139 1 96.19 101 ARG A C 1
ATOM 739 O O . ARG A 1 101 ? -0.621 -18.656 -2.053 1 96.19 101 ARG A O 1
ATOM 746 N N . ILE A 1 102 ? 0.855 -18.469 -0.33 1 98.44 102 ILE A N 1
ATOM 747 C CA . ILE A 1 102 ? 0.961 -17.031 -0.564 1 98.44 102 ILE A CA 1
ATOM 748 C C . ILE A 1 102 ? 2.322 -16.703 -1.177 1 98.44 102 ILE A C 1
ATOM 750 O O . ILE A 1 102 ? 3.361 -16.969 -0.571 1 98.44 102 ILE A O 1
ATOM 754 N N . ILE A 1 103 ? 2.289 -16.156 -2.355 1 98.69 103 ILE A N 1
ATOM 755 C CA . ILE A 1 103 ? 3.471 -15.602 -2.998 1 98.69 103 ILE A CA 1
ATOM 756 C C . ILE A 1 103 ? 3.768 -14.219 -2.42 1 98.69 103 ILE A C 1
ATOM 758 O O . ILE A 1 103 ? 2.863 -13.391 -2.281 1 98.69 103 ILE A O 1
ATOM 762 N N . GLY A 1 104 ? 5 -14.008 -2.008 1 98.88 104 GLY A N 1
ATOM 763 C CA . GLY A 1 104 ? 5.434 -12.695 -1.552 1 98.88 104 GLY A CA 1
ATOM 764 C C . GLY A 1 104 ? 6.273 -11.953 -2.574 1 98.88 104 GLY A C 1
ATOM 765 O O . GLY A 1 104 ? 7.211 -12.523 -3.139 1 98.88 104 GLY A O 1
ATOM 766 N N . LEU A 1 105 ? 5.953 -10.703 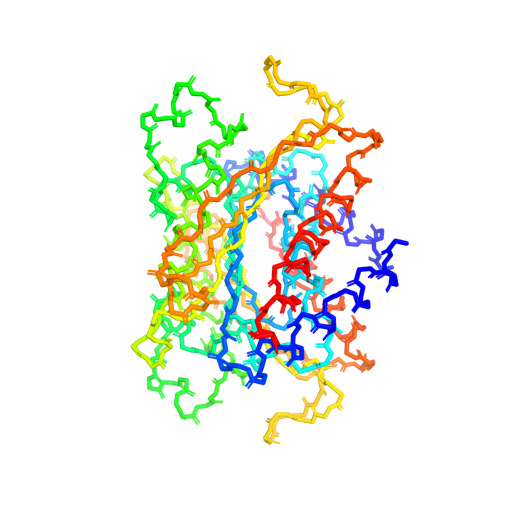-2.857 1 98.94 105 LEU A N 1
ATOM 767 C CA . LEU A 1 105 ? 6.703 -9.836 -3.758 1 98.94 105 LEU A CA 1
ATOM 768 C C . LEU A 1 105 ? 7.18 -8.578 -3.029 1 98.94 105 LEU A C 1
ATOM 770 O O . LEU A 1 105 ? 6.465 -8.039 -2.182 1 98.94 105 LEU A O 1
ATOM 774 N N . SER A 1 106 ? 8.359 -8.109 -3.408 1 98.94 106 SER A N 1
ATOM 775 C CA . SER A 1 106 ? 8.805 -6.883 -2.75 1 98.94 106 SER A CA 1
ATOM 776 C C . SER A 1 106 ? 9.625 -6.012 -3.695 1 98.94 106 SER A C 1
ATOM 778 O O . SER A 1 106 ? 10.133 -6.496 -4.707 1 98.94 106 SER A O 1
ATOM 780 N N . THR A 1 107 ? 9.664 -4.738 -3.426 1 98.94 107 THR A N 1
ATOM 781 C CA . THR A 1 107 ? 10.484 -3.777 -4.156 1 98.94 107 THR A CA 1
ATOM 782 C C . THR A 1 107 ? 11.234 -2.863 -3.189 1 98.94 107 THR A C 1
ATOM 784 O O . THR A 1 107 ? 10.664 -2.402 -2.197 1 98.94 107 THR A O 1
ATOM 787 N N . THR A 1 108 ? 12.445 -2.635 -3.371 1 98.81 108 THR A N 1
ATOM 788 C CA . THR A 1 108 ? 13.258 -1.628 -2.695 1 98.81 108 THR A CA 1
ATOM 789 C C . THR A 1 108 ? 14.336 -1.09 -3.627 1 98.81 108 THR A C 1
ATOM 791 O O . THR A 1 108 ? 14.797 -1.799 -4.523 1 98.81 108 THR A O 1
ATOM 794 N N . GLY A 1 109 ? 14.672 0.182 -3.443 1 98.38 109 GLY A N 1
ATOM 795 C CA . GLY A 1 109 ? 15.633 0.775 -4.359 1 98.38 109 GLY A CA 1
ATOM 796 C C . GLY A 1 109 ? 15.672 2.291 -4.285 1 98.38 109 GLY A C 1
ATOM 797 O O . GLY A 1 109 ? 15.086 2.889 -3.377 1 98.38 109 GLY A O 1
ATOM 798 N N . VAL A 1 110 ? 16.422 2.842 -5.203 1 97.56 110 VAL A N 1
ATOM 799 C CA . VAL A 1 110 ? 16.578 4.289 -5.324 1 97.56 110 VAL A CA 1
ATOM 800 C C . VAL A 1 110 ? 15.922 4.777 -6.613 1 97.56 110 VAL A C 1
ATOM 802 O O . VAL A 1 110 ? 16.5 4.656 -7.695 1 97.56 110 VAL A O 1
ATOM 805 N N . ALA A 1 111 ? 14.812 5.398 -6.484 1 95.44 111 ALA A N 1
ATOM 806 C CA . ALA A 1 111 ? 14.094 5.871 -7.668 1 95.44 111 ALA A CA 1
ATOM 807 C C . ALA A 1 111 ? 14.703 7.172 -8.188 1 95.44 111 ALA A C 1
ATOM 809 O O . ALA A 1 111 ? 14.555 7.5 -9.367 1 95.44 111 ALA A O 1
ATOM 810 N N . GLY A 1 112 ? 15.492 7.879 -7.266 1 92.62 112 GLY A N 1
ATOM 811 C CA . GLY A 1 112 ? 16.078 9.156 -7.633 1 92.62 112 GLY A CA 1
ATOM 812 C C . GLY A 1 112 ? 15.273 10.352 -7.152 1 92.62 112 GLY A C 1
ATOM 813 O O . GLY A 1 112 ? 14.375 10.203 -6.32 1 92.62 112 GLY A O 1
ATOM 814 N N . PRO A 1 113 ? 15.711 11.594 -7.699 1 88.94 113 PRO A N 1
ATOM 815 C CA . PRO A 1 113 ? 16.672 11.875 -8.773 1 88.94 113 PRO A CA 1
ATOM 816 C C . PRO A 1 113 ? 18.109 11.688 -8.336 1 88.94 113 PRO A C 1
ATOM 818 O O . PRO A 1 113 ? 19 11.523 -9.18 1 88.94 113 PRO A O 1
ATOM 821 N N . GLY A 1 114 ? 18.453 11.812 -7.117 1 90.81 114 GLY A N 1
ATOM 822 C CA . GLY A 1 114 ? 19.812 11.602 -6.652 1 90.81 114 GLY A CA 1
ATOM 823 C C . GLY A 1 114 ? 20.016 10.266 -5.973 1 90.81 114 GLY A C 1
ATOM 824 O O . GLY A 1 114 ? 19.062 9.484 -5.824 1 90.81 114 GLY A O 1
ATOM 825 N N . PRO A 1 115 ? 21.281 9.969 -5.793 1 94.12 115 PRO A N 1
ATOM 826 C CA . PRO A 1 115 ? 21.594 8.719 -5.086 1 94.12 115 PRO A CA 1
ATOM 827 C C . PRO A 1 115 ? 21.062 8.719 -3.652 1 94.12 115 PRO A C 1
ATOM 829 O O . PRO A 1 115 ? 20.625 9.75 -3.145 1 94.12 115 PRO A O 1
ATOM 832 N N . ASP A 1 116 ? 20.922 7.609 -3.08 1 92.75 116 ASP A N 1
ATOM 833 C CA . ASP A 1 116 ? 20.766 7.418 -1.642 1 92.75 116 ASP A CA 1
ATOM 834 C C . ASP A 1 116 ? 22.078 6.973 -1.002 1 92.75 116 ASP A C 1
ATOM 836 O O . ASP A 1 116 ? 22.406 5.781 -1.009 1 92.75 116 ASP A O 1
ATOM 840 N N . GLY A 1 117 ? 22.703 7.957 -0.373 1 92.81 117 GLY A N 1
ATOM 841 C CA . GLY A 1 117 ? 24.062 7.648 0.073 1 92.81 117 GLY A CA 1
ATOM 842 C C . GLY A 1 117 ? 24.969 7.188 -1.051 1 92.81 117 GLY A C 1
ATOM 843 O O . GLY A 1 117 ? 25.109 7.875 -2.064 1 92.81 117 GLY A O 1
ATOM 844 N N . ASP A 1 118 ? 25.422 5.973 -0.957 1 95.25 118 ASP A N 1
ATOM 845 C CA . ASP A 1 118 ? 26.344 5.434 -1.949 1 95.25 118 ASP A CA 1
ATOM 846 C C . ASP A 1 118 ? 25.609 4.621 -3.008 1 95.25 118 ASP A C 1
ATOM 848 O O . ASP A 1 118 ? 26.219 4.133 -3.961 1 95.25 118 ASP A O 1
ATOM 852 N N . LYS A 1 119 ? 24.391 4.461 -2.9 1 97.25 119 LYS A N 1
ATOM 853 C CA . LYS A 1 119 ? 23.578 3.699 -3.848 1 97.25 119 LYS A CA 1
ATOM 854 C C . LYS A 1 119 ? 23.047 4.594 -4.965 1 97.25 119 LYS A C 1
ATOM 856 O O . LYS A 1 119 ? 22.297 5.531 -4.711 1 97.25 119 LYS A O 1
ATOM 861 N N . PRO A 1 120 ? 23.406 4.281 -6.215 1 97.56 120 PRO A N 1
ATOM 862 C CA . PRO A 1 120 ? 23.016 5.18 -7.305 1 97.56 120 PRO A CA 1
ATOM 863 C C . PRO A 1 120 ? 21.516 5.133 -7.605 1 97.56 120 PRO A C 1
ATOM 865 O O . PRO A 1 120 ? 20.875 4.098 -7.414 1 97.56 120 PRO A O 1
ATOM 868 N N . ALA A 1 121 ? 21 6.25 -8.148 1 97.31 121 ALA A N 1
ATOM 869 C CA . ALA A 1 121 ? 19.641 6.25 -8.672 1 97.31 121 ALA A CA 1
ATOM 870 C C . ALA A 1 121 ? 19.453 5.145 -9.711 1 97.31 121 ALA A C 1
ATOM 872 O O . ALA A 1 121 ? 20.344 4.914 -10.547 1 97.31 121 ALA A O 1
ATOM 873 N N . GLY A 1 122 ? 18.328 4.418 -9.617 1 98.38 122 GLY A N 1
ATOM 874 C CA . GLY A 1 122 ? 18.031 3.354 -10.57 1 98.38 122 GLY A CA 1
ATOM 875 C C . GLY A 1 122 ? 18.422 1.979 -10.055 1 98.38 122 GLY A C 1
ATOM 876 O O . GLY A 1 122 ? 18 0.963 -10.617 1 98.38 122 GLY A O 1
ATOM 877 N N . LE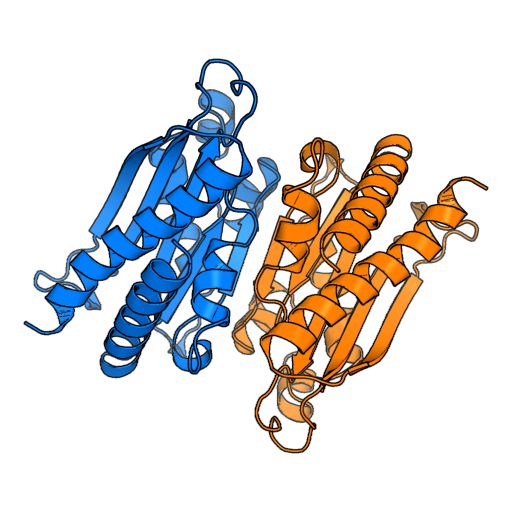U A 1 123 ? 19.203 1.928 -8.914 1 98.81 123 LEU A N 1
ATOM 878 C CA . LEU A 1 123 ? 19.453 0.638 -8.281 1 98.81 123 LEU A CA 1
ATOM 879 C C . LEU A 1 123 ? 18.219 0.125 -7.559 1 98.81 123 LEU A C 1
ATOM 881 O O . LEU A 1 123 ? 17.703 0.783 -6.648 1 98.81 123 LEU A O 1
ATOM 885 N N . VAL A 1 124 ? 17.766 -1.03 -7.977 1 98.88 124 VAL A N 1
ATOM 886 C CA . VAL A 1 124 ? 16.531 -1.589 -7.445 1 98.88 124 VAL A CA 1
ATOM 887 C C . VAL A 1 124 ? 16.719 -3.08 -7.172 1 98.88 124 VAL A C 1
ATOM 889 O O . VAL A 1 124 ? 17.406 -3.777 -7.922 1 98.88 124 VAL A O 1
ATOM 892 N N . TYR A 1 125 ? 16.172 -3.504 -6.105 1 98.94 125 TYR A N 1
ATOM 893 C CA . TYR A 1 125 ? 16.062 -4.934 -5.832 1 98.94 125 TYR A CA 1
ATOM 894 C C . TYR A 1 125 ? 14.594 -5.359 -5.762 1 98.94 125 TYR A C 1
ATOM 896 O O . TYR A 1 125 ? 13.789 -4.719 -5.086 1 98.94 125 TYR A O 1
ATOM 904 N N . VAL A 1 126 ? 14.297 -6.426 -6.438 1 98.81 126 VAL A N 1
ATOM 905 C CA . VAL A 1 126 ? 12.977 -7.039 -6.434 1 98.81 126 VAL A CA 1
ATOM 906 C C . VAL A 1 126 ? 13.039 -8.406 -5.75 1 98.81 126 VAL A C 1
ATOM 908 O O . VAL A 1 126 ? 13.82 -9.266 -6.152 1 98.81 126 VAL A O 1
ATOM 911 N N . GLY A 1 127 ? 12.242 -8.547 -4.703 1 98.81 127 GLY A N 1
ATOM 912 C CA . GLY A 1 127 ? 12.18 -9.805 -3.988 1 98.81 127 GLY A CA 1
ATOM 913 C C . GLY A 1 127 ? 11.008 -10.672 -4.414 1 98.81 127 GLY A C 1
ATOM 914 O O . GLY A 1 127 ? 9.945 -10.164 -4.77 1 98.81 127 GLY A O 1
ATOM 915 N N . LEU A 1 128 ? 11.211 -11.953 -4.344 1 98.5 128 LEU A N 1
ATOM 916 C CA . LEU A 1 128 ? 10.203 -12.953 -4.68 1 98.5 128 LEU A CA 1
ATOM 917 C C . LEU A 1 128 ? 10.297 -14.156 -3.746 1 98.5 128 LEU A C 1
ATOM 919 O O . LEU A 1 128 ? 11.375 -14.742 -3.588 1 98.5 128 LEU A O 1
ATOM 923 N N . ARG A 1 129 ? 9.25 -14.461 -3.125 1 98.38 129 ARG A N 1
ATOM 924 C CA . ARG A 1 129 ? 9.102 -15.688 -2.348 1 98.38 129 ARG A CA 1
ATOM 925 C C . ARG A 1 129 ? 7.984 -16.562 -2.912 1 98.38 129 ARG A C 1
ATOM 927 O O . ARG A 1 129 ? 6.824 -16.141 -2.957 1 98.38 129 ARG A O 1
ATOM 934 N N . ILE A 1 130 ? 8.289 -17.734 -3.367 1 96.88 130 ILE A N 1
ATOM 935 C CA . ILE A 1 130 ? 7.328 -18.75 -3.805 1 96.88 130 ILE A CA 1
ATOM 936 C C . ILE A 1 130 ? 7.289 -19.891 -2.801 1 96.88 130 ILE A C 1
ATOM 938 O O . ILE A 1 130 ? 8.312 -20.531 -2.543 1 96.88 130 ILE A O 1
ATOM 942 N N . PRO A 1 131 ? 6.184 -20.125 -2.295 1 94.75 131 PRO A N 1
ATOM 943 C CA . PRO A 1 131 ? 6.125 -21.188 -1.29 1 94.75 131 PRO A CA 1
ATOM 944 C C . PRO A 1 131 ? 6.406 -22.578 -1.877 1 94.75 131 PRO A C 1
ATOM 946 O O . PRO A 1 131 ? 6.207 -22.797 -3.074 1 94.75 131 PRO A O 1
ATOM 949 N N . ALA A 1 132 ? 6.781 -23.469 -1.028 1 93.06 132 ALA A N 1
ATOM 950 C CA . ALA A 1 132 ? 7.156 -24.828 -1.425 1 93.06 132 ALA A CA 1
ATOM 951 C C . ALA 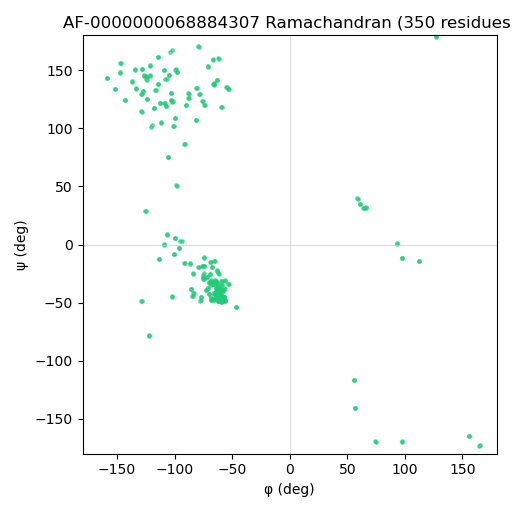A 1 132 ? 5.98 -25.547 -2.066 1 93.06 132 ALA A C 1
ATOM 953 O O . ALA A 1 132 ? 6.164 -26.359 -2.979 1 93.06 132 ALA A O 1
ATOM 954 N N . SER A 1 133 ? 4.82 -25.281 -1.621 1 91.56 133 SER A N 1
ATOM 955 C CA . SER A 1 133 ? 3.621 -25.969 -2.096 1 91.56 133 SER A CA 1
ATOM 956 C C . SER A 1 133 ? 3.361 -25.672 -3.568 1 91.56 133 SER A C 1
ATOM 958 O O . SER A 1 133 ? 2.609 -26.406 -4.227 1 91.56 133 SER A O 1
ATOM 960 N N . LEU A 1 134 ? 4.047 -24.641 -4.117 1 91.31 134 LEU A N 1
ATOM 961 C CA . LEU A 1 134 ? 3.754 -24.188 -5.477 1 91.31 134 LEU A CA 1
ATOM 962 C C . LEU A 1 134 ? 4.895 -24.547 -6.422 1 91.31 134 LEU A C 1
ATOM 964 O O . LEU A 1 134 ? 4.84 -24.234 -7.613 1 91.31 134 LEU A O 1
ATOM 968 N N . THR A 1 135 ? 5.887 -25.156 -5.891 1 90.25 135 THR A N 1
ATOM 969 C CA . THR A 1 135 ? 7.039 -25.5 -6.719 1 90.25 135 THR A CA 1
ATOM 970 C C . THR A 1 135 ? 7.102 -27 -6.957 1 90.25 135 THR A C 1
ATOM 972 O O . THR A 1 135 ? 6.723 -27.797 -6.09 1 90.25 135 THR A O 1
ATOM 975 N N . PRO A 1 136 ? 7.609 -27.438 -8.031 1 87.5 136 PRO A N 1
ATOM 976 C CA . PRO A 1 136 ? 7.645 -28.859 -8.375 1 87.5 136 PRO A CA 1
ATOM 977 C C . PRO A 1 136 ? 8.477 -29.688 -7.395 1 87.5 136 PRO A C 1
ATOM 979 O O . PRO A 1 136 ? 8.148 -30.844 -7.121 1 87.5 136 PRO A O 1
ATOM 982 N N . ASP A 1 137 ? 9.531 -29.141 -6.898 1 89.62 137 ASP A N 1
ATOM 983 C CA . ASP A 1 137 ? 10.43 -29.891 -6.035 1 89.62 137 ASP A CA 1
ATOM 984 C C . ASP A 1 137 ? 10.078 -29.688 -4.562 1 89.62 137 ASP A C 1
ATOM 986 O O . ASP A 1 137 ? 10.82 -30.141 -3.68 1 89.62 137 ASP A O 1
ATOM 990 N N . HIS A 1 138 ? 9.023 -28.953 -4.293 1 91.12 138 HIS A N 1
ATOM 991 C CA . HIS A 1 138 ? 8.5 -28.703 -2.957 1 91.12 138 HIS A CA 1
ATOM 992 C C . HIS A 1 138 ? 9.516 -27.938 -2.105 1 91.12 138 HIS A C 1
ATOM 994 O O . HIS A 1 138 ? 9.656 -28.219 -0.911 1 91.12 138 HIS A O 1
ATOM 1000 N N . ALA A 1 139 ? 10.25 -27.141 -2.803 1 93.69 139 ALA A N 1
ATOM 1001 C CA . ALA A 1 139 ? 11.195 -26.266 -2.117 1 93.69 139 ALA A CA 1
ATOM 1002 C C . ALA A 1 139 ? 10.812 -24.797 -2.291 1 93.69 139 ALA A C 1
ATOM 1004 O O . ALA A 1 139 ? 10.414 -24.375 -3.381 1 93.69 139 ALA A O 1
ATOM 1005 N N . GLU A 1 140 ? 10.93 -24.094 -1.218 1 95.12 140 GLU A N 1
ATOM 1006 C CA . GLU A 1 140 ? 10.641 -22.672 -1.296 1 95.12 140 GLU A CA 1
ATOM 1007 C C . GLU A 1 140 ? 11.656 -21.953 -2.174 1 95.12 140 GLU A C 1
ATOM 1009 O O . GLU A 1 140 ? 12.844 -22.266 -2.145 1 95.12 140 GLU A O 1
ATOM 1014 N N . VAL A 1 141 ? 11.172 -21.078 -2.965 1 96 141 VAL A N 1
ATOM 1015 C CA . VAL A 1 141 ? 12.039 -20.203 -3.752 1 96 141 VAL A CA 1
ATOM 1016 C C . VAL A 1 141 ? 12.094 -18.828 -3.113 1 96 141 VAL A C 1
ATOM 1018 O O . VAL A 1 141 ? 11.055 -18.219 -2.852 1 96 141 VAL A O 1
ATOM 1021 N N . LEU A 1 142 ? 13.234 -18.391 -2.793 1 98 142 LEU A N 1
ATOM 1022 C CA . LEU A 1 142 ? 13.484 -17.031 -2.293 1 98 142 LEU A CA 1
ATOM 1023 C C . LEU A 1 142 ? 14.594 -16.359 -3.084 1 98 142 LEU A C 1
ATOM 1025 O O . LEU A 1 142 ? 15.75 -16.781 -3.031 1 98 142 LEU A O 1
ATOM 1029 N N . LYS A 1 143 ? 14.195 -15.297 -3.807 1 97.75 143 LYS A N 1
ATOM 1030 C CA . LYS A 1 143 ? 15.148 -14.648 -4.711 1 97.75 143 LYS A CA 1
ATOM 1031 C C . LYS A 1 143 ? 15.094 -13.133 -4.566 1 97.75 143 LYS A C 1
ATOM 1033 O O . LYS A 1 143 ? 14.078 -12.578 -4.148 1 97.75 143 LYS A O 1
ATOM 1038 N N . ALA A 1 144 ? 16.188 -12.516 -4.812 1 98.69 144 ALA A N 1
ATOM 1039 C CA . ALA A 1 144 ? 16.281 -11.078 -5.047 1 98.69 144 ALA A CA 1
ATOM 1040 C C . ALA A 1 144 ? 16.938 -10.781 -6.395 1 98.69 144 ALA A C 1
ATOM 1042 O O . ALA A 1 144 ? 18.031 -11.273 -6.684 1 98.69 144 ALA A O 1
ATOM 1043 N N . VAL A 1 145 ? 16.281 -10.023 -7.219 1 98.62 145 VAL A N 1
ATOM 1044 C CA . VAL A 1 145 ? 16.781 -9.641 -8.531 1 98.62 145 VAL A CA 1
ATOM 1045 C C . VAL A 1 145 ? 17.297 -8.203 -8.484 1 98.62 145 VAL A C 1
ATOM 1047 O O . VAL A 1 145 ? 16.562 -7.297 -8.055 1 98.62 145 VAL A O 1
ATOM 1050 N N . GLU A 1 146 ? 18.516 -8.023 -8.859 1 98.81 146 GLU A N 1
ATOM 1051 C CA . GLU A 1 146 ? 19.109 -6.688 -8.922 1 98.81 146 GLU A CA 1
ATOM 1052 C C . GLU A 1 146 ? 18.859 -6.039 -10.281 1 98.81 146 GLU A C 1
ATOM 1054 O O . GLU A 1 146 ? 19.109 -6.656 -11.32 1 98.81 146 GLU A O 1
ATOM 1059 N N . LEU A 1 147 ? 18.375 -4.816 -10.281 1 98.75 147 LEU A N 1
ATOM 1060 C CA . LEU A 1 147 ? 18.109 -4.066 -11.508 1 98.75 147 LEU A CA 1
ATOM 1061 C C . LEU A 1 147 ? 18.859 -2.734 -11.5 1 98.75 147 LEU A C 1
ATOM 1063 O O . LEU A 1 147 ? 19.031 -2.119 -10.445 1 98.75 147 LEU A O 1
ATOM 1067 N N . HIS A 1 148 ? 19.297 -2.334 -12.609 1 98.62 148 HIS A N 1
ATOM 1068 C CA . HIS A 1 148 ? 19.828 -1.004 -12.875 1 98.62 148 HIS A CA 1
ATOM 1069 C C . HIS A 1 148 ? 19.016 -0.292 -13.961 1 98.62 148 HIS A C 1
ATOM 1071 O O . HIS A 1 148 ? 19.234 -0.527 -15.148 1 98.62 148 HIS A O 1
ATOM 1077 N N . LEU A 1 149 ? 18.188 0.606 -13.453 1 98.44 149 LEU A N 1
ATOM 1078 C CA . LEU A 1 149 ? 17.203 1.19 -14.344 1 98.44 149 LEU A CA 1
ATOM 1079 C C . LEU A 1 149 ? 17.547 2.641 -14.664 1 98.44 149 LEU A C 1
ATOM 1081 O O . LEU A 1 149 ? 18 3.383 -13.789 1 98.44 149 LEU A O 1
ATOM 1085 N N . ASP A 1 150 ? 17.297 3.002 -15.875 1 96 150 ASP A N 1
ATOM 1086 C CA . ASP A 1 150 ? 17.516 4.379 -16.312 1 96 150 ASP A CA 1
ATOM 1087 C C . ASP A 1 150 ? 16.203 5.168 -16.312 1 96 150 ASP A C 1
ATOM 1089 O O . ASP A 1 150 ? 15.133 4.598 -16.516 1 96 150 ASP A O 1
ATOM 1093 N N . GLY A 1 151 ? 16.391 6.496 -16.094 1 95.75 151 GLY A N 1
ATOM 1094 C CA . GLY A 1 151 ? 15.219 7.363 -16.188 1 95.75 151 GLY A CA 1
ATOM 1095 C C . GLY A 1 151 ? 15.016 8.227 -14.953 1 95.75 151 GLY A C 1
ATOM 1096 O O . GLY A 1 151 ? 15.797 8.148 -14 1 95.75 151 GLY A O 1
ATOM 1097 N N . MET A 1 152 ? 13.992 8.992 -15.055 1 95 152 MET A N 1
ATOM 1098 C CA . MET A 1 152 ? 13.617 9.82 -13.914 1 95 152 MET A CA 1
ATOM 1099 C C . MET A 1 152 ? 12.859 9.008 -12.875 1 95 152 MET A C 1
ATOM 1101 O O . MET A 1 152 ? 12.477 7.863 -13.133 1 95 152 MET A O 1
ATOM 1105 N N . ARG A 1 153 ? 12.633 9.547 -11.781 1 95.69 153 ARG A N 1
ATOM 1106 C CA . ARG A 1 153 ? 12.039 8.891 -10.625 1 95.69 153 ARG A CA 1
ATOM 1107 C C . ARG A 1 153 ? 10.805 8.086 -11.016 1 95.69 153 ARG A C 1
ATOM 1109 O O . ARG A 1 153 ? 10.719 6.891 -10.734 1 95.69 153 ARG A O 1
ATOM 1116 N N . GLU A 1 154 ? 9.828 8.68 -11.688 1 95.38 154 GLU A N 1
ATOM 1117 C CA . GLU A 1 154 ? 8.578 8.016 -12.047 1 95.38 154 GLU A CA 1
ATOM 1118 C C . GLU A 1 154 ? 8.828 6.848 -12.992 1 95.38 154 GLU A C 1
ATOM 1120 O O . GLU A 1 154 ? 8.172 5.809 -12.891 1 95.38 154 GLU A O 1
ATOM 1125 N N . GLU A 1 155 ? 9.734 7.031 -13.914 1 96.88 155 GLU A N 1
ATOM 1126 C CA . GLU A 1 155 ? 10.062 5.969 -14.867 1 96.88 155 GLU A CA 1
ATOM 1127 C C . GLU A 1 155 ? 10.68 4.77 -14.156 1 96.88 155 GLU A C 1
ATOM 1129 O O . GLU A 1 155 ? 10.352 3.623 -14.469 1 96.88 155 GLU A O 1
ATOM 1134 N N . VAL A 1 156 ? 11.594 5.016 -13.203 1 97.81 156 VAL A N 1
ATOM 1135 C CA . VAL A 1 156 ? 12.234 3.945 -12.445 1 97.81 156 VAL A CA 1
ATOM 1136 C C . VAL A 1 156 ? 11.18 3.158 -11.672 1 97.81 156 VAL A C 1
ATOM 1138 O O . VAL A 1 156 ? 11.219 1.927 -11.633 1 97.81 156 VAL A O 1
ATOM 1141 N N . ARG A 1 157 ? 10.25 3.809 -11.062 1 98.31 157 ARG A N 1
ATOM 1142 C CA . ARG A 1 157 ? 9.188 3.154 -10.305 1 98.31 157 ARG A CA 1
ATOM 1143 C C . ARG A 1 157 ? 8.336 2.27 -11.211 1 98.31 157 ARG A C 1
ATOM 1145 O O . ARG A 1 157 ? 8.062 1.115 -10.883 1 98.31 157 ARG A O 1
ATOM 1152 N N . ARG A 1 158 ? 7.926 2.787 -12.375 1 98.06 158 ARG A N 1
ATOM 1153 C CA . ARG A 1 158 ? 7.086 2.041 -13.305 1 98.06 158 ARG A CA 1
ATOM 1154 C C . ARG A 1 158 ? 7.832 0.845 -13.883 1 98.06 158 ARG A C 1
ATOM 1156 O O . ARG A 1 158 ? 7.262 -0.237 -14.031 1 98.06 158 ARG A O 1
ATOM 1163 N N . LEU A 1 159 ? 9.078 1.069 -14.219 1 98.44 159 LEU A N 1
ATOM 1164 C CA . LEU A 1 159 ? 9.891 -0.02 -14.75 1 98.44 159 LEU A CA 1
ATOM 1165 C C . LEU A 1 159 ? 10.086 -1.11 -13.703 1 98.44 159 LEU A C 1
ATOM 1167 O O . LEU A 1 159 ? 10.148 -2.297 -14.039 1 98.44 159 LEU A O 1
ATOM 1171 N N . THR A 1 160 ? 10.25 -0.71 -12.445 1 98.75 160 THR A N 1
ATOM 1172 C CA . THR A 1 160 ? 10.352 -1.676 -11.359 1 98.75 160 THR A CA 1
ATOM 1173 C C . THR A 1 160 ? 9.133 -2.588 -11.328 1 98.75 160 THR A C 1
ATOM 1175 O O . THR A 1 160 ? 9.266 -3.812 -11.266 1 98.75 160 THR A O 1
ATOM 1178 N N . VAL A 1 161 ? 7.938 -2.006 -11.406 1 98.81 161 VAL A N 1
ATOM 1179 C CA . VAL A 1 161 ? 6.695 -2.773 -11.398 1 98.81 161 VAL A CA 1
ATOM 1180 C C . VAL A 1 161 ? 6.684 -3.754 -12.57 1 98.81 161 VAL A C 1
ATOM 1182 O O . VAL A 1 161 ? 6.348 -4.926 -12.406 1 98.81 161 VAL A O 1
ATOM 1185 N N . PHE A 1 162 ? 7.082 -3.2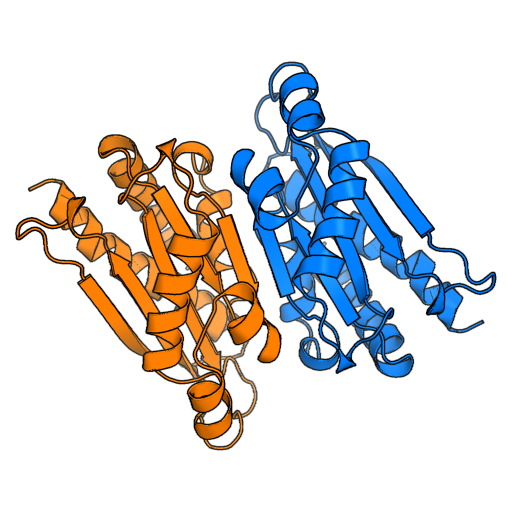7 -13.703 1 98.69 162 PHE A N 1
ATOM 1186 C CA . PHE A 1 162 ? 7.137 -4.105 -14.891 1 98.69 162 PHE A CA 1
ATOM 1187 C C . PHE A 1 162 ? 8.031 -5.32 -14.664 1 98.69 162 PHE A C 1
ATOM 1189 O O . PHE A 1 162 ? 7.645 -6.449 -14.977 1 98.69 162 PHE A O 1
ATOM 1196 N N . HIS A 1 163 ? 9.156 -5.117 -14.094 1 98.25 163 HIS A N 1
ATOM 1197 C CA . HIS A 1 163 ? 10.117 -6.203 -13.906 1 98.25 163 HIS A CA 1
ATOM 1198 C C . HIS A 1 163 ? 9.633 -7.191 -12.852 1 98.25 163 HIS A C 1
ATOM 1200 O O . HIS A 1 163 ? 9.891 -8.391 -12.953 1 98.25 163 HIS A O 1
ATOM 1206 N N . VAL A 1 164 ? 8.992 -6.699 -11.789 1 98.75 164 VAL A N 1
ATOM 1207 C CA . VAL A 1 164 ? 8.391 -7.605 -10.812 1 98.75 164 VAL A CA 1
ATOM 1208 C C . VAL A 1 164 ? 7.402 -8.539 -11.508 1 98.75 164 VAL A C 1
ATOM 1210 O O . VAL A 1 164 ? 7.441 -9.758 -11.312 1 98.75 164 VAL A O 1
ATOM 1213 N N . LEU A 1 165 ? 6.512 -7.973 -12.328 1 98.69 165 LEU A N 1
ATOM 1214 C CA . LEU A 1 165 ? 5.48 -8.742 -13.016 1 98.69 165 LEU A CA 1
ATOM 1215 C C . LEU A 1 165 ? 6.105 -9.719 -14.016 1 98.69 165 LEU A C 1
ATOM 1217 O O . LEU A 1 165 ? 5.664 -10.859 -14.125 1 98.69 165 LEU A O 1
ATOM 1221 N N . GLN A 1 166 ? 7.086 -9.203 -14.703 1 97.75 166 GLN A N 1
ATOM 1222 C CA . GLN A 1 166 ? 7.781 -10.062 -15.656 1 97.75 166 GLN A CA 1
ATOM 1223 C C . GLN A 1 166 ? 8.406 -11.266 -14.961 1 97.75 166 GLN A C 1
ATOM 1225 O O . GLN A 1 166 ? 8.273 -12.398 -15.422 1 97.75 166 GLN A O 1
ATOM 1230 N N . ASN A 1 167 ? 9.117 -11.031 -13.875 1 96.75 167 ASN A N 1
ATOM 1231 C CA . ASN A 1 167 ? 9.75 -12.109 -13.117 1 96.75 167 ASN A CA 1
ATOM 1232 C C . ASN A 1 167 ? 8.727 -13.109 -12.594 1 96.75 167 ASN A C 1
ATOM 1234 O O . ASN A 1 167 ? 8.93 -14.32 -12.68 1 96.75 167 ASN A O 1
ATOM 1238 N N . LEU A 1 168 ? 7.656 -12.617 -12.023 1 97.75 168 LEU A N 1
ATOM 1239 C CA . LEU A 1 168 ? 6.633 -13.508 -11.492 1 97.75 168 LEU A CA 1
ATOM 1240 C C . LEU A 1 168 ? 5.98 -14.32 -12.602 1 97.75 168 LEU A C 1
ATOM 1242 O O . LEU A 1 168 ? 5.652 -15.492 -12.414 1 97.75 168 LEU A O 1
ATOM 1246 N N . SER A 1 169 ? 5.73 -13.656 -13.766 1 96.69 169 SER A N 1
ATOM 1247 C CA . SER A 1 169 ? 5.094 -14.344 -14.883 1 96.69 169 SER A CA 1
ATOM 1248 C C . SER A 1 169 ? 5.918 -15.539 -15.336 1 96.69 169 SER A C 1
ATOM 1250 O O . SER A 1 169 ? 5.363 -16.562 -15.75 1 96.69 169 SER A O 1
ATOM 1252 N N . LEU A 1 170 ? 7.223 -15.445 -15.273 1 92.19 170 LEU A N 1
ATOM 1253 C CA . LEU A 1 170 ? 8.102 -16.547 -15.641 1 92.19 170 LEU A CA 1
ATOM 1254 C C . LEU A 1 170 ? 7.945 -17.719 -14.672 1 92.19 170 LEU A C 1
ATOM 1256 O O . LEU A 1 170 ? 7.949 -18.875 -15.086 1 92.19 170 LEU A O 1
ATOM 1260 N N . PHE A 1 171 ? 7.699 -17.422 -13.469 1 89 171 PHE A N 1
ATOM 1261 C CA . PHE A 1 171 ? 7.539 -18.469 -12.469 1 89 171 PHE A CA 1
ATOM 1262 C C . PHE A 1 171 ? 6.172 -19.125 -12.586 1 89 171 PHE A C 1
ATOM 1264 O O . PHE A 1 171 ? 6.055 -20.344 -12.484 1 89 171 PHE A O 1
ATOM 1271 N N . THR A 1 172 ? 5.18 -18.312 -12.734 1 87.88 172 THR A N 1
ATOM 1272 C CA . THR A 1 172 ? 3.822 -18.844 -12.742 1 87.88 172 THR A CA 1
ATOM 1273 C C . THR A 1 172 ? 3.574 -19.672 -14.008 1 87.88 172 THR A C 1
ATOM 1275 O O . THR A 1 172 ? 2.709 -20.547 -14.023 1 87.88 172 THR A O 1
ATOM 1278 N N . ALA A 1 173 ? 4.297 -19.359 -15 1 83.12 173 ALA A N 1
ATOM 1279 C CA . ALA A 1 173 ? 4.191 -20.172 -16.219 1 83.12 173 ALA A CA 1
ATOM 1280 C C . ALA A 1 173 ? 4.629 -21.609 -15.953 1 83.12 173 ALA A C 1
ATOM 1282 O O . ALA A 1 173 ? 4.195 -22.531 -16.641 1 83.12 173 ALA A O 1
ATOM 1283 N N . SER A 1 174 ? 5.363 -21.734 -14.961 1 77.56 174 SER A N 1
ATOM 1284 C CA . SER A 1 174 ? 5.891 -23.062 -14.656 1 77.56 174 SER A CA 1
ATOM 1285 C C . SER A 1 174 ? 4.914 -23.859 -13.789 1 77.56 174 SER A C 1
ATOM 1287 O O . SER A 1 174 ? 5.09 -25.062 -13.586 1 77.56 174 SER A O 1
ATOM 1289 N N . PHE A 1 175 ? 3.93 -23.125 -13.164 1 72 175 PHE A N 1
ATOM 1290 C CA . PHE A 1 175 ? 2.934 -23.828 -12.367 1 72 175 PHE A CA 1
ATOM 1291 C C . PHE A 1 175 ? 2.156 -24.828 -13.219 1 72 175 PHE A C 1
ATOM 1293 O O . PHE A 1 175 ? 1.705 -25.859 -12.727 1 72 175 PHE A O 1
ATOM 1300 N N . LYS A 1 176 ? 1.794 -24.5 -14.586 1 59.81 176 LYS A N 1
ATOM 1301 C CA . LYS A 1 176 ? 0.966 -25.25 -15.516 1 59.81 176 LYS A CA 1
ATOM 1302 C C . LYS A 1 176 ? 1.666 -26.531 -15.961 1 59.81 176 LYS A C 1
ATOM 1304 O O . LYS A 1 176 ? 1.03 -27.438 -16.516 1 59.81 176 LYS A O 1
ATOM 1309 N N . GLU A 1 177 ? 2.953 -26.672 -15.734 1 49.5 177 GLU A N 1
ATOM 1310 C CA . GLU A 1 177 ? 3.559 -27.922 -16.188 1 49.5 177 GLU A CA 1
ATOM 1311 C C . GLU A 1 177 ? 3.607 -28.953 -15.07 1 49.5 177 GLU A C 1
ATOM 1313 O O . GLU A 1 177 ? 3.811 -28.609 -13.906 1 49.5 177 GLU A O 1
ATOM 1318 N N . MET B 1 1 ? -6.727 16 -13.148 1 87.75 1 MET B N 1
ATOM 1319 C CA . MET B 1 1 ? -6.957 15.375 -11.844 1 87.75 1 MET B CA 1
ATOM 1320 C C . MET B 1 1 ? -5.637 15.031 -11.164 1 87.75 1 MET B C 1
ATOM 1322 O O . MET B 1 1 ? -5.43 15.367 -10 1 87.75 1 MET B O 1
ATOM 1326 N N . ARG B 1 2 ? -4.68 14.586 -11.922 1 90.56 2 ARG B N 1
ATOM 1327 C CA . ARG B 1 2 ? -3.4 14.211 -11.328 1 90.56 2 ARG B CA 1
ATOM 1328 C C . ARG B 1 2 ? -2.645 15.445 -10.844 1 90.56 2 ARG B C 1
ATOM 1330 O O . ARG B 1 2 ? -2.092 15.453 -9.742 1 90.56 2 ARG B O 1
ATOM 1337 N N . GLU B 1 3 ? -2.619 16.5 -11.594 1 94.12 3 GLU B N 1
ATOM 1338 C CA . GLU B 1 3 ? -1.912 17.719 -11.227 1 94.12 3 GLU B CA 1
ATOM 1339 C C . GLU B 1 3 ? -2.51 18.344 -9.961 1 94.12 3 GLU B C 1
ATOM 1341 O O . GLU B 1 3 ? -1.781 18.859 -9.117 1 94.12 3 GLU B O 1
ATOM 1346 N N . LEU B 1 4 ? -3.812 18.375 -9.953 1 95.94 4 LEU B N 1
ATOM 1347 C CA . LEU B 1 4 ? -4.488 18.906 -8.781 1 95.94 4 LEU B CA 1
ATOM 1348 C C . LEU B 1 4 ? -4.145 18.094 -7.535 1 95.94 4 LEU B C 1
ATOM 1350 O O . LEU B 1 4 ? -3.877 18.656 -6.473 1 95.94 4 LEU B O 1
ATOM 1354 N N . CYS B 1 5 ? -4.152 16.766 -7.648 1 97.88 5 CYS B N 1
ATOM 1355 C CA . CYS B 1 5 ? -3.777 15.891 -6.543 1 97.88 5 CYS B CA 1
ATOM 1356 C C . CYS B 1 5 ? -2.34 16.141 -6.109 1 97.88 5 CYS B C 1
ATOM 1358 O O . CYS B 1 5 ? -2.045 16.172 -4.914 1 97.88 5 CYS B O 1
ATOM 1360 N N . ASP B 1 6 ? -1.462 16.359 -7.133 1 98.06 6 ASP B N 1
ATOM 1361 C CA . ASP B 1 6 ? -0.058 16.609 -6.82 1 98.06 6 ASP B CA 1
ATOM 1362 C C . ASP B 1 6 ? 0.111 17.906 -6.039 1 98.06 6 ASP B C 1
ATOM 1364 O O . ASP B 1 6 ? 0.911 17.969 -5.102 1 98.06 6 ASP B O 1
ATOM 1368 N N . SER B 1 7 ? -0.618 18.922 -6.43 1 97.94 7 SER B N 1
ATOM 1369 C CA . SER B 1 7 ? -0.566 20.203 -5.734 1 97.94 7 SER B CA 1
ATOM 1370 C C . SER B 1 7 ? -1.065 20.078 -4.297 1 97.94 7 SER B C 1
ATOM 1372 O O . SER B 1 7 ? -0.455 20.609 -3.373 1 97.94 7 SER B O 1
ATOM 1374 N N . LEU B 1 8 ? -2.189 19.391 -4.102 1 98.31 8 LEU B N 1
ATOM 1375 C CA . LEU B 1 8 ? -2.736 19.172 -2.764 1 98.31 8 LEU B CA 1
ATOM 1376 C C . LEU B 1 8 ? -1.757 18.391 -1.894 1 98.31 8 LEU B C 1
ATOM 1378 O O . LEU B 1 8 ? -1.487 18.781 -0.755 1 98.31 8 LEU B O 1
ATOM 1382 N N . ALA B 1 9 ? -1.236 17.312 -2.414 1 98.62 9 ALA B N 1
ATOM 1383 C CA . ALA B 1 9 ? -0.303 16.453 -1.676 1 98.62 9 ALA B CA 1
ATOM 1384 C C . ALA B 1 9 ? 0.947 17.234 -1.276 1 98.62 9 ALA B C 1
ATOM 1386 O O . ALA B 1 9 ? 1.427 17.109 -0.146 1 98.62 9 ALA B O 1
ATOM 1387 N N . ALA B 1 10 ? 1.487 18 -2.217 1 98.19 10 ALA B N 1
ATOM 1388 C CA . ALA B 1 10 ? 2.674 18.812 -1.939 1 98.19 10 ALA B CA 1
ATOM 1389 C C . ALA B 1 10 ? 2.424 19.781 -0.79 1 98.19 10 ALA B C 1
ATOM 1391 O O . ALA B 1 10 ? 3.271 19.938 0.092 1 98.19 10 ALA B O 1
ATOM 1392 N N . GLY B 1 11 ? 1.285 20.469 -0.854 1 97.75 11 GLY B N 1
ATOM 1393 C CA . GLY B 1 11 ? 0.922 21.375 0.221 1 97.75 11 GLY B CA 1
ATOM 1394 C C . GLY B 1 11 ? 0.787 20.672 1.565 1 97.75 11 GLY B C 1
ATOM 1395 O O . GLY B 1 11 ? 1.286 21.172 2.578 1 97.75 11 GLY B O 1
ATOM 1396 N N . ILE B 1 12 ? 0.168 19.531 1.605 1 98.25 12 ILE B N 1
ATOM 1397 C CA . ILE B 1 12 ? -0.038 18.75 2.816 1 98.25 12 ILE B CA 1
ATOM 1398 C C . ILE B 1 12 ? 1.312 18.328 3.398 1 98.25 12 ILE B C 1
ATOM 1400 O O . ILE B 1 12 ? 1.556 18.5 4.594 1 98.25 12 ILE B O 1
ATOM 1404 N N . LEU B 1 13 ? 2.162 17.797 2.537 1 98.25 13 LEU B N 1
ATOM 1405 C CA . LEU B 1 13 ? 3.473 17.344 2.979 1 98.25 13 LEU B CA 1
ATOM 1406 C C . LEU B 1 13 ? 4.277 18.484 3.582 1 98.25 13 LEU B C 1
ATOM 1408 O O . LEU B 1 13 ? 4.938 18.312 4.609 1 98.25 13 LEU B O 1
ATOM 1412 N N . LYS B 1 14 ? 4.238 19.594 2.939 1 97.31 14 LYS B N 1
ATOM 1413 C CA . LYS B 1 14 ? 4.961 20.766 3.432 1 97.31 14 LYS B CA 1
ATOM 1414 C C . LYS B 1 14 ? 4.492 21.156 4.832 1 97.31 14 LYS B C 1
ATOM 1416 O O . LYS B 1 14 ? 5.309 21.375 5.727 1 97.31 14 LYS B O 1
ATOM 1421 N N . ILE B 1 15 ? 3.232 21.25 5.012 1 96.56 15 ILE B N 1
ATOM 1422 C CA . ILE B 1 15 ? 2.656 21.656 6.289 1 96.56 15 ILE B CA 1
ATOM 1423 C C . ILE B 1 15 ? 2.971 20.609 7.352 1 96.56 15 ILE B C 1
ATOM 1425 O O . ILE B 1 15 ? 3.342 20.938 8.477 1 96.56 15 ILE B O 1
ATOM 1429 N N . CYS B 1 16 ? 2.803 19.344 7.055 1 97.44 16 CYS B N 1
ATOM 1430 C CA . CYS B 1 16 ? 3.068 18.266 8 1 97.44 16 CYS B CA 1
ATOM 1431 C C . CYS B 1 16 ? 4.539 18.25 8.406 1 97.44 16 CYS B C 1
ATOM 1433 O O . CYS B 1 16 ? 4.859 18.062 9.586 1 97.44 16 CYS B O 1
ATOM 1435 N N . GLU B 1 17 ? 5.387 18.391 7.418 1 97 17 GLU B N 1
ATOM 1436 C CA . GLU B 1 17 ? 6.812 18.438 7.719 1 97 17 GLU B CA 1
ATOM 1437 C C . GLU B 1 17 ? 7.141 19.578 8.68 1 97 17 GLU B C 1
ATOM 1439 O O . GLU B 1 17 ? 7.879 19.391 9.648 1 97 17 GLU B O 1
ATOM 1444 N N . ALA B 1 18 ? 6.609 20.75 8.406 1 94.94 18 ALA B N 1
ATOM 1445 C CA . ALA B 1 18 ? 6.855 21.938 9.227 1 94.94 18 ALA B CA 1
ATOM 1446 C C . ALA B 1 18 ? 6.348 21.734 10.648 1 94.94 18 ALA B C 1
ATOM 1448 O O . ALA B 1 18 ? 6.84 22.359 11.586 1 94.94 18 ALA B O 1
ATOM 1449 N N . ASN B 1 19 ? 5.375 20.859 10.82 1 93.44 19 ASN B N 1
ATOM 1450 C CA . ASN B 1 19 ? 4.77 20.625 12.133 1 93.44 19 ASN B CA 1
ATOM 1451 C C . ASN B 1 19 ? 5.207 19.297 12.727 1 93.44 19 ASN B C 1
ATOM 1453 O O . ASN B 1 19 ? 4.574 18.781 13.656 1 93.44 19 ASN B O 1
ATOM 1457 N N . ASN B 1 20 ? 6.164 18.609 12.125 1 94.75 20 ASN B N 1
ATOM 1458 C CA . ASN B 1 20 ? 6.715 17.328 12.586 1 94.75 20 ASN B CA 1
ATOM 1459 C C . ASN B 1 20 ? 5.629 16.266 12.695 1 94.75 20 ASN B C 1
ATOM 1461 O O . ASN B 1 20 ? 5.555 15.555 13.703 1 94.75 20 ASN B O 1
ATOM 1465 N N . THR B 1 21 ? 4.77 16.266 11.766 1 96.94 21 THR B N 1
ATOM 1466 C CA . THR B 1 21 ? 3.646 15.336 11.695 1 96.94 21 THR B CA 1
ATOM 1467 C C . THR B 1 21 ? 3.895 14.266 10.633 1 96.94 21 THR B C 1
ATOM 1469 O O . THR B 1 21 ? 4.512 14.547 9.602 1 96.94 21 THR B O 1
ATOM 1472 N N . LYS B 1 22 ? 3.426 13.07 10.883 1 98.62 22 LYS B N 1
ATOM 1473 C CA . LYS B 1 22 ? 3.57 11.953 9.945 1 98.62 22 LYS B CA 1
ATOM 1474 C C . LYS B 1 22 ? 2.213 11.516 9.406 1 98.62 22 LYS B C 1
ATOM 1476 O O . LYS B 1 22 ? 1.173 11.844 9.977 1 98.62 22 LYS B O 1
ATOM 1481 N N . ILE B 1 23 ? 2.232 10.812 8.305 1 98.88 23 ILE B N 1
ATOM 1482 C CA . ILE B 1 23 ? 1.01 10.305 7.688 1 98.88 23 ILE B CA 1
ATOM 1483 C C . ILE B 1 23 ? 1.134 8.805 7.445 1 98.88 23 ILE B C 1
ATOM 1485 O O . ILE B 1 23 ? 2.176 8.328 6.992 1 98.88 23 ILE B O 1
ATOM 1489 N N . ALA B 1 24 ? 0.153 8.062 7.809 1 98.94 24 ALA B N 1
ATOM 1490 C CA . ALA B 1 24 ? -0.025 6.656 7.469 1 98.94 24 ALA B CA 1
ATOM 1491 C C . ALA B 1 24 ? -1.374 6.422 6.793 1 98.94 24 ALA B C 1
ATOM 1493 O O . ALA B 1 24 ? -2.385 7.008 7.191 1 98.94 24 ALA B O 1
ATOM 1494 N N . CYS B 1 25 ? -1.422 5.547 5.805 1 98.94 25 CYS B N 1
ATOM 1495 C CA . CYS B 1 25 ? -2.643 5.316 5.039 1 98.94 25 CYS B CA 1
ATOM 1496 C C . CYS B 1 25 ? -3.068 3.855 5.121 1 98.94 25 CYS B C 1
ATOM 1498 O O . CYS B 1 25 ? -2.238 2.973 5.352 1 98.94 25 CYS B O 1
ATOM 1500 N N . ALA B 1 26 ? -4.289 3.617 4.965 1 98.94 26 ALA B N 1
ATOM 1501 C CA . ALA B 1 26 ? -4.898 2.309 4.73 1 98.94 26 ALA B CA 1
ATOM 1502 C C . ALA B 1 26 ? -5.809 2.338 3.508 1 98.94 26 ALA B C 1
ATOM 1504 O O . ALA B 1 26 ? -6.637 3.242 3.363 1 98.94 26 ALA B O 1
ATOM 1505 N N . GLU B 1 27 ? -5.625 1.413 2.613 1 98.94 27 GLU B N 1
ATOM 1506 C CA . GLU B 1 27 ? -6.355 1.437 1.352 1 98.94 27 GLU B CA 1
ATOM 1507 C C . GLU B 1 27 ? -7.078 0.115 1.108 1 98.94 27 GLU B C 1
ATOM 1509 O O . GLU B 1 27 ? -6.582 -0.949 1.482 1 98.94 27 GLU B O 1
ATOM 1514 N N . SER B 1 28 ? -8.195 0.229 0.505 1 98.31 28 SER B N 1
ATOM 1515 C CA . SER B 1 28 ? -8.914 -0.904 -0.068 1 98.31 28 SER B CA 1
ATOM 1516 C C . SER B 1 28 ? -9.164 -0.702 -1.559 1 98.31 28 SER B C 1
ATOM 1518 O O . SER B 1 28 ? -8.281 -0.945 -2.381 1 98.31 28 SER B O 1
ATOM 1520 N N . LEU B 1 29 ? -10.117 0.069 -1.978 1 97.25 29 LEU B N 1
ATOM 1521 C CA . LEU B 1 29 ? -10.484 0.217 -3.381 1 97.25 29 LEU B CA 1
ATOM 1522 C C . LEU B 1 29 ? -9.406 0.969 -4.152 1 97.25 29 LEU B C 1
ATOM 1524 O O . LEU B 1 29 ? -9.203 0.727 -5.344 1 97.25 29 LEU B O 1
ATOM 1528 N N . THR B 1 30 ? -8.711 1.921 -3.475 1 98.5 30 THR B N 1
ATOM 1529 C CA . THR B 1 30 ? -7.703 2.725 -4.16 1 98.5 30 THR B CA 1
ATOM 1530 C C . THR B 1 30 ? -6.465 1.889 -4.469 1 98.5 30 THR B C 1
ATOM 1532 O O . THR B 1 30 ? -5.719 2.199 -5.402 1 98.5 30 THR B O 1
ATOM 1535 N N . GLY B 1 31 ? -6.191 0.85 -3.648 1 98.38 31 GLY B N 1
ATOM 1536 C CA . GLY B 1 31 ? -5.246 -0.192 -4.02 1 98.38 31 GLY B CA 1
ATOM 1537 C C . GLY B 1 31 ? -3.842 0.332 -4.25 1 98.38 31 GLY B C 1
ATOM 1538 O O . GLY B 1 31 ? -3.16 -0.095 -5.184 1 98.38 31 GLY B O 1
ATOM 1539 N N . GLY B 1 32 ? -3.436 1.326 -3.504 1 98.81 32 GLY B N 1
ATOM 1540 C CA . GLY B 1 32 ? -2.078 1.836 -3.609 1 98.81 32 GLY B CA 1
ATOM 1541 C C . GLY B 1 32 ? -2.01 3.24 -4.18 1 98.81 32 GLY B C 1
ATOM 1542 O O . GLY B 1 32 ? -1.003 3.934 -4.02 1 98.81 32 GLY B O 1
ATOM 1543 N N . LEU B 1 33 ? -3.076 3.713 -4.766 1 98.75 33 LEU B N 1
ATOM 1544 C CA . LEU B 1 33 ? -3.08 5.004 -5.449 1 98.75 33 LEU B CA 1
ATOM 1545 C C . LEU B 1 33 ? -2.938 6.145 -4.449 1 98.75 33 LEU B C 1
ATOM 1547 O O . LEU B 1 33 ? -2.383 7.195 -4.777 1 98.75 33 LEU B O 1
ATOM 1551 N N . LEU B 1 34 ? -3.449 5.957 -3.24 1 98.88 34 LEU B N 1
ATOM 1552 C CA . LEU B 1 34 ? -3.309 7.008 -2.238 1 98.88 34 LEU B CA 1
ATOM 1553 C C . LEU B 1 34 ? -1.852 7.164 -1.812 1 98.88 34 LEU B C 1
ATOM 1555 O O . LEU B 1 34 ? -1.33 8.281 -1.765 1 98.88 34 LEU B O 1
ATOM 1559 N N . ALA B 1 35 ? -1.213 6.062 -1.511 1 98.88 35 ALA B N 1
ATOM 1560 C CA . ALA B 1 35 ? 0.213 6.109 -1.196 1 98.88 35 ALA B CA 1
ATOM 1561 C C . ALA B 1 35 ? 1.007 6.723 -2.346 1 98.88 35 ALA B C 1
ATOM 1563 O O . ALA B 1 35 ? 1.871 7.574 -2.127 1 98.88 35 ALA B O 1
ATOM 1564 N N . ASP B 1 36 ? 0.713 6.305 -3.549 1 98.75 36 ASP B N 1
ATOM 1565 C CA . ASP B 1 36 ? 1.399 6.809 -4.734 1 98.75 36 ASP B CA 1
ATOM 1566 C C . ASP B 1 36 ? 1.254 8.328 -4.852 1 98.75 36 ASP B C 1
ATOM 1568 O O . ASP B 1 36 ? 2.178 9.008 -5.297 1 98.75 36 ASP B O 1
ATOM 1572 N N . ALA B 1 37 ? 0.073 8.859 -4.531 1 98.69 37 ALA B N 1
ATOM 1573 C CA . ALA B 1 37 ? -0.195 10.297 -4.629 1 98.69 37 ALA B CA 1
ATOM 1574 C C . ALA B 1 37 ? 0.765 11.094 -3.752 1 98.69 37 ALA B C 1
ATOM 1576 O O . ALA B 1 37 ? 1.114 12.227 -4.078 1 98.69 37 ALA B O 1
ATOM 1577 N N . PHE B 1 38 ? 1.195 10.531 -2.637 1 98.62 38 PHE B N 1
ATOM 1578 C CA . PHE B 1 38 ? 2.178 11.188 -1.783 1 98.62 38 PHE B CA 1
ATOM 1579 C C . PHE B 1 38 ? 3.594 10.914 -2.273 1 98.62 38 PHE B C 1
ATOM 1581 O O . PHE B 1 38 ? 4.41 11.828 -2.381 1 98.62 38 PHE B O 1
ATOM 1588 N N . VAL B 1 39 ? 3.902 9.656 -2.641 1 97.75 39 VAL B N 1
ATOM 1589 C CA . VAL B 1 39 ? 5.254 9.188 -2.932 1 97.75 39 VAL B CA 1
ATOM 1590 C C . VAL B 1 39 ? 5.801 9.906 -4.16 1 97.75 39 VAL B C 1
ATOM 1592 O O . VAL B 1 39 ? 7 10.172 -4.25 1 97.75 39 VAL B O 1
ATOM 1595 N N . ARG B 1 40 ? 4.934 10.273 -5.051 1 95.06 40 ARG B N 1
ATOM 1596 C CA . ARG B 1 40 ? 5.426 10.891 -6.277 1 95.06 40 ARG B CA 1
ATOM 1597 C C . ARG B 1 40 ? 5.879 12.32 -6.031 1 95.06 40 ARG B C 1
ATOM 1599 O O . ARG B 1 40 ? 6.539 12.93 -6.879 1 95.06 40 ARG B O 1
ATOM 1606 N N . ILE B 1 41 ? 5.578 12.906 -4.867 1 96.31 41 ILE B N 1
ATOM 1607 C CA . ILE B 1 41 ? 5.977 14.266 -4.516 1 96.31 41 ILE B CA 1
ATOM 1608 C C . ILE B 1 41 ? 7.355 14.25 -3.857 1 96.31 41 ILE B C 1
ATOM 1610 O O . ILE B 1 41 ? 7.566 13.547 -2.867 1 96.31 41 ILE B O 1
ATOM 1614 N N . PRO B 1 42 ? 8.266 15.023 -4.375 1 90.94 42 PRO B N 1
ATOM 1615 C CA . PRO B 1 42 ? 9.562 15.117 -3.707 1 90.94 42 PRO B CA 1
ATOM 1616 C C . PRO B 1 42 ? 9.445 15.469 -2.229 1 90.94 42 PRO B C 1
ATOM 1618 O O . PRO B 1 42 ? 8.672 16.359 -1.866 1 90.94 42 PRO B O 1
ATOM 1621 N N . GLY B 1 43 ? 10.164 14.758 -1.395 1 92.62 43 GLY B N 1
ATOM 1622 C CA . GLY B 1 43 ? 10.148 15.031 0.033 1 92.62 43 GLY B CA 1
ATOM 1623 C C . GLY B 1 43 ? 9.133 14.203 0.792 1 92.62 43 GLY B C 1
ATOM 1624 O O . GLY B 1 43 ? 9.039 14.297 2.018 1 92.62 43 GLY B O 1
ATOM 1625 N N . ALA B 1 44 ? 8.422 13.352 0.126 1 96.81 44 ALA B N 1
ATOM 1626 C CA . ALA B 1 44 ? 7.387 12.523 0.743 1 96.81 44 ALA B CA 1
ATOM 1627 C C . ALA B 1 44 ? 7.957 11.703 1.897 1 96.81 44 ALA B C 1
ATOM 1629 O O . ALA B 1 44 ? 7.258 11.438 2.879 1 96.81 44 ALA B O 1
ATOM 1630 N N . SER B 1 45 ? 9.211 11.297 1.87 1 95.69 45 SER B N 1
ATOM 1631 C CA . SER B 1 45 ? 9.836 10.422 2.852 1 95.69 45 SER B CA 1
ATOM 1632 C C . SER B 1 45 ? 9.961 11.109 4.207 1 95.69 45 SER B C 1
ATOM 1634 O O . SER B 1 45 ? 10.156 10.445 5.23 1 95.69 45 SER B O 1
ATOM 1636 N N . ASN B 1 46 ? 9.891 12.414 4.23 1 96.81 46 ASN B N 1
ATOM 1637 C CA . ASN B 1 46 ? 9.977 13.164 5.484 1 96.81 46 ASN B CA 1
ATOM 1638 C C . ASN B 1 46 ? 8.68 13.047 6.289 1 96.81 46 ASN B C 1
ATOM 1640 O O . ASN B 1 46 ? 8.672 13.312 7.492 1 96.81 46 ASN B O 1
ATOM 1644 N N . VAL B 1 47 ? 7.602 12.648 5.613 1 98.44 47 VAL B N 1
ATOM 1645 C CA . VAL B 1 47 ? 6.293 12.766 6.25 1 98.44 47 VAL B CA 1
ATOM 1646 C C . VAL B 1 47 ? 5.555 11.43 6.152 1 98.44 47 VAL B C 1
ATOM 1648 O O . VAL B 1 47 ? 4.988 10.953 7.137 1 98.44 47 VAL B O 1
ATOM 1651 N N . LEU B 1 48 ? 5.516 10.844 4.957 1 98.81 48 LEU B N 1
ATOM 1652 C CA . LEU B 1 48 ? 4.754 9.617 4.73 1 98.81 48 LEU B CA 1
ATOM 1653 C C . LEU B 1 48 ? 5.477 8.414 5.316 1 98.81 48 LEU B C 1
ATOM 1655 O O . LEU B 1 48 ? 6.621 8.125 4.949 1 98.81 48 LEU B O 1
ATOM 1659 N N . LEU B 1 49 ? 4.812 7.715 6.164 1 98.88 49 LEU B N 1
ATOM 1660 C CA . LEU B 1 49 ? 5.371 6.496 6.742 1 98.88 49 LEU B CA 1
ATOM 1661 C C . LEU B 1 49 ? 5.113 5.297 5.84 1 98.88 49 LEU B C 1
ATOM 1663 O O . LEU B 1 49 ? 5.965 4.418 5.707 1 98.88 49 LEU B O 1
ATOM 1667 N N . GLY B 1 50 ? 3.904 5.289 5.238 1 98.81 50 GLY B N 1
ATOM 1668 C CA . GLY B 1 50 ? 3.527 4.199 4.348 1 98.81 50 GLY B CA 1
ATOM 1669 C C . GLY B 1 50 ? 2.027 4.02 4.227 1 98.81 50 GLY B C 1
ATOM 1670 O O . GLY B 1 50 ? 1.261 4.945 4.504 1 98.81 50 GLY B O 1
ATOM 1671 N N . SER B 1 51 ? 1.631 2.92 3.713 1 98.94 51 SER B N 1
ATOM 1672 C CA . SER B 1 51 ? 0.23 2.576 3.49 1 98.94 51 SER B CA 1
ATOM 1673 C C . SER B 1 51 ? 0.016 1.066 3.541 1 98.94 51 SER B C 1
ATOM 1675 O O . SER B 1 51 ? 0.809 0.302 2.988 1 98.94 51 SER B O 1
ATOM 1677 N N . ALA B 1 52 ? -0.956 0.641 4.211 1 98.94 52 ALA B N 1
ATOM 1678 C CA . ALA B 1 52 ? -1.37 -0.76 4.18 1 98.94 52 ALA B CA 1
ATOM 1679 C C . ALA B 1 52 ? -2.557 -0.961 3.244 1 98.94 52 ALA B C 1
ATOM 1681 O O . ALA B 1 52 ? -3.674 -0.533 3.545 1 98.94 52 ALA B O 1
ATOM 1682 N N . VAL B 1 53 ? -2.305 -1.59 2.129 1 98.94 53 VAL B N 1
ATOM 1683 C CA . VAL B 1 53 ? -3.404 -2.021 1.271 1 98.94 53 VAL B CA 1
ATOM 1684 C C . VAL B 1 53 ? -3.986 -3.332 1.796 1 98.94 53 VAL B C 1
ATOM 1686 O O . VAL B 1 53 ? -3.338 -4.379 1.724 1 98.94 53 VAL B O 1
ATOM 1689 N N . THR B 1 54 ? -5.121 -3.273 2.35 1 98.88 54 THR B N 1
ATOM 1690 C CA . THR B 1 54 ? -5.82 -4.461 2.83 1 98.88 54 THR B CA 1
ATOM 1691 C C . THR B 1 54 ? -6.98 -4.816 1.905 1 98.88 54 THR B C 1
ATOM 1693 O O . THR B 1 54 ? -8.148 -4.648 2.271 1 98.88 54 THR B O 1
ATOM 1696 N N . TYR B 1 55 ? -6.633 -5.367 0.789 1 98.12 55 TYR B N 1
ATOM 1697 C CA . TYR B 1 55 ? -7.59 -5.672 -0.269 1 98.12 55 TYR B CA 1
ATOM 1698 C C . TYR B 1 55 ? -8.43 -6.891 0.089 1 98.12 55 TYR B C 1
ATOM 1700 O O . TYR B 1 55 ? -9.578 -7.012 -0.344 1 98.12 55 TYR B O 1
ATOM 1708 N N . ASP B 1 56 ? -7.91 -7.773 0.828 1 97.69 56 ASP B N 1
ATOM 1709 C CA . ASP B 1 56 ? -8.617 -8.883 1.463 1 97.69 56 ASP B CA 1
ATOM 1710 C C . ASP B 1 56 ? -9.312 -8.43 2.742 1 97.69 56 ASP B C 1
ATOM 1712 O O . ASP B 1 56 ? -8.703 -7.77 3.588 1 97.69 56 ASP B O 1
ATOM 1716 N N . ILE B 1 57 ? -10.516 -8.836 2.896 1 97.44 57 ILE B N 1
ATOM 1717 C CA . ILE B 1 57 ? -11.305 -8.367 4.027 1 97.44 57 ILE B CA 1
ATOM 1718 C C . ILE B 1 57 ? -10.719 -8.914 5.328 1 97.44 57 ILE B C 1
ATOM 1720 O O . ILE B 1 57 ? -10.758 -8.25 6.363 1 97.44 57 ILE B O 1
ATOM 1724 N N . ASN B 1 58 ? -10.156 -10.102 5.348 1 98.12 58 ASN B N 1
ATOM 1725 C CA . ASN B 1 58 ? -9.547 -10.672 6.547 1 98.12 58 ASN B CA 1
ATOM 1726 C C . ASN B 1 58 ? -8.312 -9.875 6.977 1 98.12 58 ASN B C 1
ATOM 1728 O O . ASN B 1 58 ? -8.008 -9.797 8.172 1 98.12 58 ASN B O 1
ATOM 1732 N N . ALA B 1 59 ? -7.598 -9.336 6.051 1 98.56 59 ALA B N 1
ATOM 1733 C CA . ALA B 1 59 ? -6.418 -8.523 6.352 1 98.56 59 ALA B CA 1
ATOM 1734 C C . ALA B 1 59 ? -6.805 -7.25 7.094 1 98.56 59 ALA B C 1
ATOM 1736 O O . ALA B 1 59 ? -6.039 -6.75 7.918 1 98.56 59 ALA B O 1
ATOM 1737 N N . LYS B 1 60 ? -8.039 -6.684 6.801 1 98.75 60 LYS B N 1
ATOM 1738 C CA . LYS B 1 60 ? -8.5 -5.512 7.539 1 98.75 60 LYS B CA 1
ATOM 1739 C C . LYS B 1 60 ? -8.555 -5.789 9.039 1 98.75 60 LYS B C 1
ATOM 1741 O O . LYS B 1 60 ? -8.211 -4.926 9.844 1 98.75 60 LYS B O 1
ATOM 1746 N N . ALA B 1 61 ? -8.984 -6.961 9.336 1 98.81 61 ALA B N 1
ATOM 1747 C CA . ALA B 1 61 ? -9.086 -7.332 10.75 1 98.81 61 ALA B CA 1
ATOM 1748 C C . ALA B 1 61 ? -7.719 -7.68 11.32 1 98.81 61 ALA B C 1
ATOM 1750 O O . ALA B 1 61 ? -7.336 -7.18 12.383 1 98.81 61 ALA B O 1
ATOM 1751 N N . SER B 1 62 ? -6.938 -8.523 10.641 1 98.69 62 SER B N 1
ATOM 1752 C CA . SER B 1 62 ? -5.715 -9.07 11.211 1 98.69 62 SER B CA 1
ATOM 1753 C C . SER B 1 62 ? -4.598 -8.031 11.234 1 98.69 62 SER B C 1
ATOM 1755 O O . SER B 1 62 ? -3.75 -8.039 12.133 1 98.69 62 SER B O 1
ATOM 1757 N N . ILE B 1 63 ? -4.594 -7.082 10.32 1 98.88 63 ILE B N 1
ATOM 1758 C CA . ILE B 1 63 ? -3.482 -6.145 10.195 1 98.88 63 ILE B CA 1
ATOM 1759 C C . ILE B 1 63 ? -3.867 -4.801 10.812 1 98.88 63 ILE B C 1
ATOM 1761 O O . ILE B 1 63 ? -3.098 -4.223 11.578 1 98.88 63 ILE B O 1
ATOM 1765 N N . LEU B 1 64 ? -5.098 -4.344 10.5 1 98.88 64 LEU B N 1
ATOM 1766 C CA . LEU B 1 64 ? -5.504 -3.008 10.93 1 98.88 64 LEU B CA 1
ATOM 1767 C C . LEU B 1 64 ? -6.387 -3.082 12.172 1 98.88 64 LEU B C 1
ATOM 1769 O O . LEU B 1 64 ? -6.762 -2.051 12.734 1 98.88 64 LEU B O 1
ATOM 1773 N N . HIS B 1 65 ? -6.777 -4.312 12.547 1 98.75 65 HIS B N 1
ATOM 1774 C CA . HIS B 1 65 ? -7.578 -4.57 13.742 1 98.75 65 HIS B CA 1
ATOM 1775 C C . HIS B 1 65 ? -8.977 -3.977 13.602 1 98.75 65 HIS B C 1
ATOM 1777 O O . HIS B 1 65 ? -9.531 -3.455 14.57 1 98.75 65 HIS B O 1
ATOM 1783 N N . VAL B 1 66 ? -9.469 -3.943 12.445 1 98.94 66 VAL B N 1
ATOM 1784 C CA . VAL B 1 66 ? -10.883 -3.643 12.266 1 98.94 66 VAL B CA 1
ATOM 1785 C C . VAL B 1 66 ? -11.727 -4.73 12.922 1 98.94 66 VAL B C 1
ATOM 1787 O O . VAL B 1 66 ? -11.414 -5.918 12.828 1 98.94 66 VAL B O 1
ATOM 1790 N N . ASP B 1 67 ? -12.766 -4.312 13.508 1 98.81 67 ASP B N 1
ATOM 1791 C CA . ASP B 1 67 ? -13.641 -5.242 14.219 1 98.81 67 ASP B CA 1
ATOM 1792 C C . ASP B 1 67 ? -14.18 -6.316 13.281 1 98.81 67 ASP B C 1
ATOM 1794 O O . ASP B 1 67 ? -14.953 -6.023 12.367 1 98.81 67 ASP B O 1
ATOM 1798 N N . LYS B 1 68 ? -13.852 -7.531 13.578 1 98.38 68 LYS B N 1
ATOM 1799 C CA . LYS B 1 68 ? -14.242 -8.641 12.711 1 98.38 68 LYS B CA 1
ATOM 1800 C C . LYS B 1 68 ? -15.766 -8.797 12.664 1 98.38 68 LYS B C 1
ATOM 1802 O O . LYS B 1 68 ? -16.328 -9.117 11.617 1 98.38 68 LYS B O 1
ATOM 1807 N N . ALA B 1 69 ? -16.391 -8.648 13.797 1 98.56 69 ALA B N 1
ATOM 1808 C CA . ALA B 1 69 ? -17.844 -8.758 13.836 1 98.56 69 ALA B CA 1
ATOM 1809 C C . ALA B 1 69 ? -18.5 -7.703 12.945 1 98.56 69 ALA B C 1
ATOM 1811 O O . ALA B 1 69 ? -19.516 -7.969 12.297 1 98.56 69 ALA B O 1
ATOM 1812 N N . LEU B 1 70 ? -17.953 -6.48 12.969 1 98.69 70 LEU B N 1
ATOM 1813 C CA . LEU B 1 70 ? -18.422 -5.418 12.094 1 98.69 70 LEU B CA 1
ATOM 1814 C C . LEU B 1 70 ? -18.266 -5.809 10.633 1 98.69 70 LEU B C 1
ATOM 1816 O O . LEU B 1 70 ? -19.203 -5.652 9.836 1 98.69 70 LEU B O 1
ATOM 1820 N N . LEU B 1 71 ? -17.141 -6.336 10.242 1 98.56 71 LEU B N 1
ATOM 1821 C CA . LEU B 1 71 ? -16.875 -6.766 8.875 1 98.56 71 LEU B CA 1
ATOM 1822 C C . LEU B 1 71 ? -17.828 -7.867 8.453 1 98.56 71 LEU B C 1
ATOM 1824 O O . LEU B 1 71 ? -18.312 -7.875 7.312 1 98.56 71 LEU B O 1
ATOM 1828 N N . ASP B 1 72 ? -18.078 -8.805 9.359 1 97.81 72 ASP B N 1
ATOM 1829 C CA . ASP B 1 72 ? -18.984 -9.906 9.07 1 97.81 72 ASP B CA 1
ATOM 1830 C C . ASP B 1 72 ? -20.391 -9.391 8.812 1 97.81 72 ASP B C 1
ATOM 1832 O O . ASP B 1 72 ? -21.094 -9.891 7.93 1 97.81 72 ASP B O 1
ATOM 1836 N N . ARG B 1 73 ? -20.75 -8.422 9.57 1 97.62 73 ARG B N 1
ATOM 1837 C CA . ARG B 1 73 ? -22.125 -7.926 9.516 1 97.62 73 ARG B CA 1
ATOM 1838 C C . ARG B 1 73 ? -22.297 -6.934 8.367 1 97.62 73 ARG B C 1
ATOM 1840 O O . ARG B 1 73 ? -23.312 -6.969 7.664 1 97.62 73 ARG B O 1
ATOM 1847 N N . GLU B 1 74 ? -21.328 -6.027 8.156 1 97.62 74 GLU B N 1
ATOM 1848 C CA . GLU B 1 74 ? -21.562 -4.875 7.285 1 97.62 74 GLU B CA 1
ATOM 1849 C C . GLU B 1 74 ? -20.703 -4.953 6.031 1 97.62 74 GLU B C 1
ATOM 1851 O O . GLU B 1 74 ? -20.938 -4.223 5.066 1 97.62 74 GLU B O 1
ATOM 1856 N N . GLY B 1 75 ? -19.75 -5.848 6.031 1 97.81 75 GLY B N 1
ATOM 1857 C CA . GLY B 1 75 ? -18.766 -5.82 4.969 1 97.81 75 GLY B CA 1
ATOM 1858 C C . GLY B 1 75 ? -17.75 -4.699 5.125 1 97.81 75 GLY B C 1
ATOM 1859 O O . GLY B 1 75 ? -17.719 -4.027 6.156 1 97.81 75 GLY B O 1
ATOM 1860 N N . ALA B 1 76 ? -16.984 -4.504 4.102 1 98.06 76 ALA B N 1
ATOM 1861 C CA . ALA B 1 76 ? -15.867 -3.564 4.156 1 98.06 76 ALA B CA 1
ATOM 1862 C C . ALA B 1 76 ? -16.328 -2.139 3.875 1 98.06 76 ALA B C 1
ATOM 1864 O O . ALA B 1 76 ? -15.672 -1.174 4.266 1 98.06 76 ALA B O 1
ATOM 1865 N N . VAL B 1 77 ? -17.438 -1.979 3.162 1 98.62 77 VAL B N 1
ATOM 1866 C CA . VAL B 1 77 ? -17.922 -0.671 2.732 1 98.62 77 VAL B CA 1
ATOM 1867 C C . VAL B 1 77 ? -18.875 -0.106 3.775 1 98.62 77 VAL B C 1
ATOM 1869 O O . VAL B 1 77 ? -20.094 -0.199 3.621 1 98.62 77 VAL B O 1
ATOM 1872 N N . HIS B 1 78 ? -18.266 0.564 4.746 1 98.75 78 HIS B N 1
ATOM 1873 C CA . HIS B 1 78 ? -18.969 1.111 5.895 1 98.75 78 HIS B CA 1
ATOM 1874 C C . HIS B 1 78 ? -18.172 2.236 6.551 1 98.75 78 HIS B C 1
ATOM 1876 O O . HIS B 1 78 ? -16.953 2.156 6.652 1 98.75 78 HIS B O 1
ATOM 1882 N N . PRO B 1 79 ? -18.906 3.279 7.043 1 98.81 79 PRO B N 1
ATOM 1883 C CA . PRO B 1 79 ? -18.172 4.406 7.625 1 98.81 79 PRO B CA 1
ATOM 1884 C C . PRO B 1 79 ? -17.344 4.012 8.844 1 98.81 79 PRO B C 1
ATOM 1886 O O . PRO B 1 79 ? -16.25 4.52 9.039 1 98.81 79 PRO B O 1
ATOM 1889 N N . GLU B 1 80 ? -17.875 3.117 9.633 1 98.88 80 GLU B N 1
ATOM 1890 C CA . GLU B 1 80 ? -17.125 2.705 10.82 1 98.88 80 GLU B CA 1
ATOM 1891 C C . GLU B 1 80 ? -15.883 1.901 10.438 1 98.88 80 GLU B C 1
ATOM 1893 O O . GLU B 1 80 ? -14.859 1.967 11.125 1 98.88 80 GLU B O 1
ATOM 1898 N N . VAL B 1 81 ? -15.93 1.135 9.344 1 98.94 81 VAL B N 1
ATOM 1899 C CA . VAL B 1 81 ? -14.75 0.438 8.836 1 98.94 81 VAL B CA 1
ATOM 1900 C C . VAL B 1 81 ? -13.695 1.452 8.422 1 98.94 81 VAL B C 1
ATOM 1902 O O . VAL B 1 81 ? -12.516 1.304 8.75 1 98.94 81 VAL B O 1
ATOM 1905 N N . ALA B 1 82 ? -14.109 2.521 7.809 1 98.94 82 ALA B N 1
ATOM 1906 C CA . ALA B 1 82 ? -13.188 3.572 7.398 1 98.94 82 ALA B CA 1
ATOM 1907 C C . ALA B 1 82 ? -12.5 4.199 8.609 1 98.94 82 ALA B C 1
ATOM 1909 O O . ALA B 1 82 ? -11.281 4.406 8.602 1 98.94 82 ALA B O 1
ATOM 1910 N N . ARG B 1 83 ? -13.281 4.492 9.641 1 98.94 83 ARG B N 1
ATOM 1911 C CA . ARG B 1 83 ? -12.734 5.082 10.852 1 98.94 83 ARG B CA 1
ATOM 1912 C C . ARG B 1 83 ? -11.711 4.152 11.5 1 98.94 83 ARG B C 1
ATOM 1914 O O . ARG B 1 83 ? -10.617 4.582 11.867 1 98.94 83 ARG B O 1
ATOM 1921 N N . GLN B 1 84 ? -12.094 2.912 11.594 1 98.94 84 GLN B N 1
ATOM 1922 C CA . GLN B 1 84 ? -11.219 1.947 12.25 1 98.94 84 GLN B CA 1
ATOM 1923 C C . GLN B 1 84 ? -9.953 1.703 11.43 1 98.94 84 GLN B C 1
ATOM 1925 O O . GLN B 1 84 ? -8.875 1.495 11.984 1 98.94 84 GLN B O 1
ATOM 1930 N N . MET B 1 85 ? -10.078 1.744 10.141 1 98.94 85 MET B N 1
ATOM 1931 C CA . MET B 1 85 ? -8.906 1.61 9.289 1 98.94 85 MET B CA 1
ATOM 1932 C C . MET B 1 85 ? -7.949 2.777 9.492 1 98.94 85 MET B C 1
ATOM 1934 O O . MET B 1 85 ? -6.73 2.586 9.539 1 98.94 85 MET B O 1
ATOM 1938 N N . ALA B 1 86 ? -8.477 3.979 9.609 1 98.94 86 ALA B N 1
ATOM 1939 C CA . ALA B 1 86 ? -7.648 5.16 9.828 1 98.94 86 ALA B CA 1
ATOM 1940 C C . ALA B 1 86 ? -6.895 5.066 11.148 1 98.94 86 ALA B C 1
ATOM 1942 O O . ALA B 1 86 ? -5.703 5.367 11.219 1 98.94 86 ALA B O 1
ATOM 1943 N N . VAL B 1 87 ? -7.586 4.605 12.156 1 98.75 87 VAL B N 1
ATOM 1944 C CA . VAL B 1 87 ? -6.969 4.41 13.461 1 98.75 87 VAL B CA 1
ATOM 1945 C C . VAL B 1 87 ? -5.922 3.303 13.383 1 98.75 87 VAL B C 1
ATOM 1947 O O . VAL B 1 87 ? -4.809 3.453 13.891 1 98.75 87 VAL B O 1
ATOM 1950 N N . GLY B 1 88 ? -6.32 2.195 12.766 1 98.81 88 GLY B N 1
ATOM 1951 C CA . GLY B 1 88 ? -5.465 1.024 12.68 1 98.81 88 GLY B CA 1
ATOM 1952 C C . GLY B 1 88 ? -4.164 1.291 11.945 1 98.81 88 GLY B C 1
ATOM 1953 O O . GLY B 1 88 ? -3.107 0.794 12.344 1 98.81 88 GLY B O 1
ATOM 1954 N N . THR B 1 89 ? -4.223 2.076 10.891 1 98.88 89 THR B N 1
ATOM 1955 C CA . THR B 1 89 ? -3.002 2.316 10.125 1 98.88 89 THR B CA 1
ATOM 1956 C C . THR B 1 89 ? -2.057 3.232 10.898 1 98.88 89 THR B C 1
ATOM 1958 O O . THR B 1 89 ? -0.836 3.062 10.844 1 98.88 89 THR B O 1
ATOM 1961 N N . ALA B 1 90 ? -2.592 4.266 11.602 1 98.69 90 ALA B N 1
ATOM 1962 C CA . ALA B 1 90 ? -1.753 5.113 12.445 1 98.69 90 ALA B CA 1
ATOM 1963 C C . ALA B 1 90 ? -1.029 4.281 13.508 1 98.69 90 ALA B C 1
ATOM 1965 O O . ALA B 1 90 ? 0.155 4.5 13.773 1 98.69 90 ALA B O 1
ATOM 1966 N N . ARG B 1 91 ? -1.768 3.322 14.047 1 98.44 91 ARG B N 1
ATOM 1967 C CA . ARG B 1 91 ? -1.174 2.438 15.047 1 98.44 91 ARG B CA 1
ATOM 1968 C C . ARG B 1 91 ? -0.116 1.536 14.414 1 98.44 91 ARG B C 1
ATOM 1970 O O . ARG B 1 91 ? 0.967 1.357 14.977 1 98.44 91 ARG B O 1
ATOM 1977 N N . LEU B 1 92 ? -0.426 0.96 13.312 1 98.81 92 LEU B N 1
ATOM 1978 C CA . LEU B 1 92 ? 0.441 0.009 12.625 1 98.81 92 LEU B CA 1
ATOM 1979 C C . LEU B 1 92 ? 1.801 0.63 12.32 1 98.81 92 LEU B C 1
ATOM 1981 O O . LEU B 1 92 ? 2.832 -0.035 12.445 1 98.81 92 LEU B O 1
ATOM 1985 N N . TYR B 1 93 ? 1.809 1.918 11.961 1 98.75 93 TYR B N 1
ATOM 1986 C CA . TYR B 1 93 ? 3.035 2.566 11.508 1 98.75 93 TYR B CA 1
ATOM 1987 C C . TYR B 1 93 ? 3.662 3.385 12.633 1 98.75 93 TYR B C 1
ATOM 1989 O O . TYR B 1 93 ? 4.637 4.109 12.414 1 98.75 93 TYR B O 1
ATOM 1997 N N . SER B 1 94 ? 3.109 3.293 13.797 1 98.44 94 SER B N 1
ATOM 1998 C CA . SER B 1 94 ? 3.621 4.051 14.93 1 98.44 94 SER B CA 1
ATOM 1999 C C . SER B 1 94 ? 5.02 3.58 15.328 1 98.44 94 SER B C 1
ATOM 2001 O O . SER B 1 94 ? 5.32 2.387 15.258 1 98.44 94 SER B O 1
ATOM 2003 N N . GLN B 1 95 ? 5.809 4.453 15.609 1 97.75 95 GLN B N 1
ATOM 2004 C CA . GLN B 1 95 ? 7.121 4.277 16.219 1 97.75 95 GLN B CA 1
ATOM 2005 C C . GLN B 1 95 ? 7.277 5.176 17.453 1 97.75 95 GLN B C 1
ATOM 2007 O O . GLN B 1 95 ? 6.656 6.238 17.531 1 97.75 95 GLN B O 1
ATOM 2012 N N . PRO B 1 96 ? 8.07 4.75 18.391 1 96.31 96 PRO B N 1
ATOM 2013 C CA . PRO B 1 96 ? 8.258 5.586 19.578 1 96.31 96 PRO B CA 1
ATOM 2014 C C . PRO B 1 96 ? 8.68 7.016 19.234 1 96.31 96 PRO B C 1
ATOM 2016 O O . PRO B 1 96 ? 8.234 7.965 19.891 1 96.31 96 PRO B O 1
ATOM 2019 N N . GLU B 1 97 ? 9.391 7.176 18.266 1 95.56 97 GLU B N 1
ATOM 2020 C CA . GLU B 1 97 ? 9.977 8.469 17.938 1 95.56 97 GLU B CA 1
ATOM 2021 C C . GLU B 1 97 ? 8.938 9.414 17.344 1 95.56 97 GLU B C 1
ATOM 2023 O O . GLU B 1 97 ? 9.141 10.633 17.312 1 95.56 97 GLU B O 1
ATOM 2028 N N . TYR B 1 98 ? 7.793 8.859 16.844 1 96.25 98 TYR B N 1
ATOM 2029 C CA . TYR B 1 98 ? 6.801 9.711 16.203 1 96.25 98 TYR B CA 1
ATOM 2030 C C . TYR B 1 98 ? 5.758 10.188 17.219 1 96.25 98 TYR B C 1
ATOM 2032 O O . TYR B 1 98 ? 5 11.117 16.938 1 96.25 98 TYR B O 1
ATOM 2040 N N . GLY B 1 99 ? 5.699 9.531 18.391 1 93.12 99 GLY B N 1
ATOM 2041 C CA . GLY B 1 99 ? 4.711 9.883 19.406 1 93.12 99 GLY B CA 1
ATOM 2042 C C . GLY B 1 99 ? 3.287 9.82 18.891 1 93.12 99 GLY B C 1
ATOM 2043 O O . GLY B 1 99 ? 2.908 8.859 18.219 1 93.12 99 GLY B O 1
ATOM 2044 N N . ASP B 1 100 ? 2.475 10.789 19.328 1 91.88 100 ASP B N 1
ATOM 2045 C CA . ASP B 1 100 ? 1.083 10.867 18.891 1 91.88 100 ASP B CA 1
ATOM 2046 C C . ASP B 1 100 ? 0.918 11.875 17.75 1 91.88 100 ASP B C 1
ATOM 2048 O O . ASP B 1 100 ? 0.053 12.75 17.812 1 91.88 100 ASP B O 1
ATOM 2052 N N . ARG B 1 101 ? 1.741 11.773 16.703 1 96.25 101 ARG B N 1
ATOM 2053 C CA . ARG B 1 101 ? 1.734 12.781 15.656 1 96.25 101 ARG B CA 1
ATOM 2054 C C . ARG B 1 101 ? 1.51 12.141 14.289 1 96.25 101 ARG B C 1
ATOM 2056 O O . ARG B 1 101 ? 2.014 12.633 13.273 1 96.25 101 ARG B O 1
ATOM 2063 N N . ILE B 1 102 ? 0.801 11.031 14.352 1 98.44 102 ILE B N 1
ATOM 2064 C CA . ILE B 1 102 ? 0.56 10.344 13.086 1 98.44 102 ILE B CA 1
ATOM 2065 C C . ILE B 1 102 ? -0.896 10.531 12.672 1 98.44 102 ILE B C 1
ATOM 2067 O O . ILE B 1 102 ? -1.813 10.133 13.391 1 98.44 102 ILE B O 1
ATOM 2071 N N . ILE B 1 103 ? -1.076 11.141 11.539 1 98.69 103 ILE B N 1
ATOM 2072 C CA . ILE B 1 103 ? -2.379 11.219 10.883 1 98.69 103 ILE B CA 1
ATOM 2073 C C . ILE B 1 103 ? -2.688 9.906 10.18 1 98.69 103 ILE B C 1
ATOM 2075 O O . ILE B 1 103 ? -1.836 9.359 9.469 1 98.69 103 ILE B O 1
ATOM 2079 N N . GLY B 1 104 ? -3.855 9.359 10.43 1 98.88 104 GLY B N 1
ATOM 2080 C CA . GLY B 1 104 ? -4.312 8.172 9.727 1 98.88 104 GLY B CA 1
ATOM 2081 C C . GLY B 1 104 ? -5.344 8.477 8.656 1 98.88 104 GLY B C 1
ATOM 2082 O O . GLY B 1 104 ? -6.312 9.195 8.906 1 98.88 104 GLY B O 1
ATOM 2083 N N . LEU B 1 105 ? -5.16 7.965 7.453 1 98.94 105 LEU B N 1
ATOM 2084 C CA . LEU B 1 105 ? -6.094 8.094 6.34 1 98.94 105 LEU B CA 1
ATOM 2085 C C . LEU B 1 105 ? -6.547 6.723 5.852 1 98.94 105 LEU B C 1
ATOM 2087 O O . LEU B 1 105 ? -5.758 5.773 5.82 1 98.94 105 LEU B O 1
ATOM 2091 N N . SER B 1 106 ? -7.797 6.648 5.418 1 98.94 106 SER B N 1
ATOM 2092 C CA . SER B 1 106 ? -8.227 5.352 4.902 1 98.94 106 SER B CA 1
ATOM 2093 C C . SER B 1 106 ? -9.242 5.516 3.773 1 98.94 106 SER B C 1
ATOM 2095 O O . SER B 1 106 ? -9.852 6.574 3.629 1 98.94 106 SER B O 1
ATOM 2097 N N . THR B 1 107 ? -9.336 4.52 2.934 1 98.94 107 THR B N 1
ATOM 2098 C CA . THR B 1 107 ? -10.32 4.453 1.862 1 98.94 107 THR B CA 1
ATOM 2099 C C . THR B 1 107 ? -10.984 3.08 1.823 1 98.94 107 THR B C 1
ATOM 2101 O O . THR B 1 107 ? -10.312 2.057 1.968 1 98.94 107 THR B O 1
ATOM 2104 N N . THR B 1 108 ? -12.219 3 1.707 1 98.81 108 THR B N 1
ATOM 2105 C CA . THR B 1 108 ? -12.992 1.796 1.426 1 98.81 108 THR B CA 1
ATOM 2106 C C . THR B 1 108 ? -14.234 2.127 0.604 1 98.81 108 THR B C 1
ATOM 2108 O O . THR B 1 108 ? -14.773 3.234 0.697 1 98.81 108 THR B O 1
ATOM 2111 N N . GLY B 1 109 ? -14.633 1.188 -0.233 1 98.38 109 GLY B N 1
ATOM 2112 C CA . GLY B 1 109 ? -15.758 1.482 -1.104 1 98.38 109 GLY B CA 1
ATOM 2113 C C . GLY B 1 109 ? -15.891 0.506 -2.258 1 98.38 109 GLY B C 1
ATOM 2114 O O . GLY B 1 109 ? -15.227 -0.532 -2.279 1 98.38 109 GLY B O 1
ATOM 2115 N N . VAL B 1 110 ? -16.812 0.84 -3.135 1 97.56 110 VAL B N 1
ATOM 2116 C CA . VAL B 1 110 ? -17.094 0.05 -4.328 1 97.56 110 VAL B CA 1
ATOM 2117 C C . VAL B 1 110 ? -16.672 0.822 -5.574 1 97.56 110 VAL B C 1
ATOM 2119 O O . VAL B 1 110 ? -17.391 1.71 -6.039 1 97.56 110 VAL B O 1
ATOM 2122 N N . ALA B 1 111 ? -15.594 0.432 -6.148 1 95.56 111 ALA B N 1
ATOM 2123 C CA . ALA B 1 111 ? -15.102 1.134 -7.328 1 95.56 111 ALA B CA 1
ATOM 2124 C C . ALA B 1 111 ? -15.867 0.718 -8.578 1 95.56 111 ALA B C 1
ATOM 2126 O O . ALA B 1 111 ? -15.922 1.465 -9.562 1 95.56 111 ALA B O 1
ATOM 2127 N N . GLY B 1 112 ? -16.562 -0.499 -8.477 1 92.62 112 GLY B N 1
ATOM 2128 C CA . GLY B 1 112 ? -17.297 -1.023 -9.617 1 92.62 112 GLY B CA 1
ATOM 2129 C C . GLY B 1 112 ? -16.516 -2.061 -10.398 1 92.62 112 GLY B C 1
ATOM 2130 O O . GLY B 1 112 ? -15.492 -2.559 -9.93 1 92.62 112 GLY B O 1
ATOM 2131 N N . PRO B 1 113 ? -17.125 -2.395 -11.656 1 89 113 PRO B N 1
ATOM 2132 C CA . PRO B 1 113 ? -18.266 -1.792 -12.375 1 89 113 PRO B CA 1
ATOM 2133 C C . PRO B 1 113 ? -19.609 -2.145 -11.75 1 89 113 PRO B C 1
ATOM 2135 O O . PRO B 1 113 ? -20.609 -1.456 -11.992 1 89 113 PRO B O 1
ATOM 2138 N N . GLY B 1 114 ? -19.75 -3.205 -11.047 1 90.62 114 GLY B N 1
ATOM 2139 C CA . GLY B 1 114 ? -21 -3.564 -10.398 1 90.62 114 GLY B CA 1
ATOM 2140 C C . GLY B 1 114 ? -21 -3.312 -8.906 1 90.62 114 GLY B C 1
ATOM 2141 O O . GLY B 1 114 ? -20 -2.889 -8.344 1 90.62 114 GLY B O 1
ATOM 2142 N N . PRO B 1 115 ? -22.219 -3.355 -8.391 1 94.12 115 PRO B N 1
ATOM 2143 C CA . PRO B 1 115 ? -22.328 -3.186 -6.941 1 94.12 115 PRO B CA 1
ATOM 2144 C C . PRO B 1 115 ? -21.594 -4.285 -6.168 1 94.12 115 PRO B C 1
ATOM 2146 O O . PRO B 1 115 ? -21.172 -5.281 -6.758 1 94.12 115 PRO B O 1
ATOM 2149 N N . ASP B 1 116 ? -21.281 -4.062 -4.988 1 92.81 116 ASP B N 1
ATOM 2150 C CA . ASP B 1 116 ? -20.906 -5.074 -4.008 1 92.81 116 ASP B CA 1
ATOM 2151 C C . ASP B 1 116 ? -22.078 -5.41 -3.08 1 92.81 116 ASP B C 1
ATOM 2153 O O . ASP B 1 116 ? -22.312 -4.707 -2.094 1 92.81 116 ASP B O 1
ATOM 2157 N N . GLY B 1 117 ? -22.672 -6.551 -3.404 1 92.81 117 GLY B N 1
ATOM 2158 C CA . GLY B 1 117 ? -23.922 -6.816 -2.701 1 92.81 117 GLY B CA 1
ATOM 2159 C C . GLY B 1 117 ? -24.938 -5.715 -2.869 1 92.81 117 GLY B C 1
ATOM 2160 O O . GLY B 1 117 ? -25.281 -5.336 -3.992 1 92.81 117 GLY B O 1
ATOM 2161 N N . ASP B 1 118 ? -25.297 -5.082 -1.782 1 95.19 118 ASP B N 1
ATOM 2162 C CA . ASP B 1 118 ? -26.312 -4.035 -1.81 1 95.19 118 ASP B CA 1
ATOM 2163 C C . ASP B 1 118 ? -25.672 -2.65 -1.899 1 95.19 118 ASP B C 1
ATOM 2165 O O . ASP B 1 118 ? -26.375 -1.644 -1.988 1 95.19 118 ASP B O 1
ATOM 2169 N N . LYS B 1 119 ? -24.453 -2.549 -1.886 1 97.25 119 LYS B N 1
ATOM 2170 C CA . LYS B 1 119 ? -23.734 -1.277 -1.96 1 97.25 119 LYS B CA 1
ATOM 2171 C C . LYS B 1 119 ? -23.438 -0.893 -3.408 1 97.25 119 LYS B C 1
ATOM 2173 O O . LYS B 1 119 ? -22.719 -1.607 -4.113 1 97.25 119 LYS B O 1
ATOM 2178 N N . PRO B 1 120 ? -23.953 0.259 -3.85 1 97.56 120 PRO B N 1
ATOM 2179 C CA . PRO B 1 120 ? -23.797 0.608 -5.262 1 97.56 120 PRO B CA 1
ATOM 2180 C C . PRO B 1 120 ? -22.359 0.982 -5.625 1 97.56 120 PRO B C 1
ATOM 2182 O O . PRO B 1 120 ? -21.625 1.509 -4.785 1 97.56 120 PRO B O 1
ATOM 2185 N N . ALA B 1 121 ? -22 0.771 -6.91 1 97.31 121 ALA B N 1
ATOM 2186 C CA . ALA B 1 121 ? -20.734 1.291 -7.422 1 97.31 121 ALA B CA 1
ATOM 2187 C C . ALA B 1 121 ? -20.625 2.795 -7.191 1 97.31 121 ALA B C 1
ATOM 2189 O O . ALA B 1 121 ? -21.609 3.529 -7.375 1 97.31 121 ALA B O 1
ATOM 2190 N N . GLY B 1 122 ? -19.453 3.242 -6.723 1 98.38 122 GLY B N 1
ATOM 2191 C CA . GLY B 1 122 ? -19.234 4.66 -6.484 1 98.38 122 GLY B CA 1
ATOM 2192 C C . GLY B 1 122 ? -19.438 5.062 -5.035 1 98.38 122 GLY B C 1
ATOM 2193 O O . GLY B 1 122 ? -19.047 6.152 -4.625 1 98.38 122 GLY B O 1
ATOM 2194 N N . LEU B 1 123 ? -20.031 4.125 -4.203 1 98.81 123 LEU B N 1
ATOM 2195 C CA . LEU B 1 123 ? -20.109 4.391 -2.77 1 98.81 123 LEU B CA 1
ATOM 2196 C C . LEU B 1 123 ? -18.734 4.219 -2.115 1 98.81 123 LEU B C 1
ATOM 2198 O O . LEU B 1 123 ? -18.156 3.135 -2.172 1 98.81 123 LEU B O 1
ATOM 2202 N N . VAL B 1 124 ? -18.266 5.277 -1.521 1 98.88 124 VAL B N 1
ATOM 2203 C CA . VAL B 1 124 ? -16.922 5.289 -0.943 1 98.88 124 VAL B CA 1
ATOM 2204 C C . VAL B 1 124 ? -16.953 5.961 0.427 1 98.88 124 VAL B C 1
ATOM 2206 O O . VAL B 1 124 ? -17.703 6.926 0.635 1 98.88 124 VAL B O 1
ATOM 2209 N N . TYR B 1 125 ? -16.234 5.426 1.321 1 98.94 125 TYR B N 1
ATOM 2210 C CA . TYR B 1 125 ? -15.984 6.082 2.598 1 98.94 125 TYR B CA 1
ATOM 2211 C C . TYR B 1 125 ? -14.5 6.395 2.762 1 98.94 125 TYR B C 1
ATOM 2213 O O . TYR B 1 125 ? -13.648 5.527 2.545 1 98.94 125 TYR B O 1
ATOM 2221 N N . VAL B 1 126 ? -14.227 7.59 3.158 1 98.81 126 VAL B N 1
ATOM 2222 C CA . VAL B 1 126 ? -12.875 8.055 3.453 1 98.81 126 VAL B CA 1
ATOM 2223 C C . VAL B 1 126 ? -12.742 8.344 4.949 1 98.81 126 VAL B C 1
ATOM 2225 O O . VAL B 1 126 ? -13.508 9.125 5.512 1 98.81 126 VAL B O 1
ATOM 2228 N N . GLY B 1 127 ? -11.789 7.656 5.562 1 98.81 127 GLY B N 1
ATOM 2229 C CA . GLY B 1 127 ? -11.531 7.859 6.977 1 98.81 127 GLY B CA 1
ATOM 2230 C C . GLY B 1 127 ? -10.375 8.805 7.246 1 98.81 127 GLY B C 1
ATOM 2231 O O . GLY B 1 127 ? -9.414 8.852 6.473 1 98.81 127 GLY B O 1
ATOM 2232 N N . LEU B 1 128 ? -10.469 9.508 8.336 1 98.56 128 LEU B N 1
ATOM 2233 C CA . LEU B 1 128 ? -9.453 10.453 8.781 1 98.56 128 LEU B CA 1
ATOM 2234 C C . LEU B 1 128 ? -9.32 10.43 10.305 1 98.56 128 LEU B C 1
ATOM 2236 O O . LEU B 1 128 ? -10.312 10.586 11.016 1 98.56 128 LEU B O 1
ATOM 2240 N N . ARG B 1 129 ? -8.18 10.203 10.758 1 98.38 129 ARG B N 1
ATOM 2241 C CA . ARG B 1 129 ? -7.824 10.344 12.164 1 98.38 129 ARG B CA 1
ATOM 2242 C C . ARG B 1 129 ? -6.742 11.406 12.359 1 98.38 129 ARG B C 1
ATOM 2244 O O . ARG B 1 129 ? -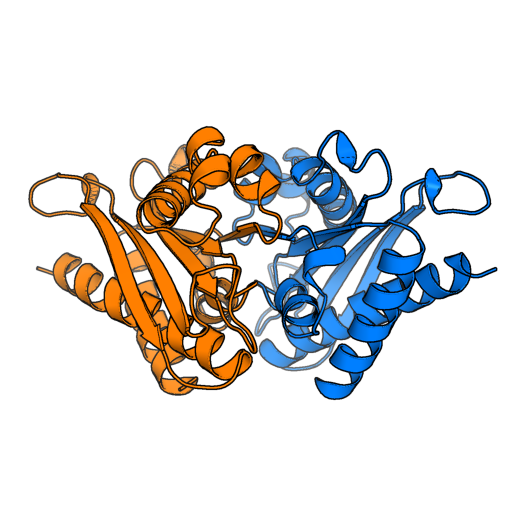5.637 11.273 11.828 1 98.38 129 ARG B O 1
ATOM 2251 N N . ILE B 1 130 ? -7.027 12.461 13.07 1 96.94 130 ILE B N 1
ATOM 2252 C CA . ILE B 1 130 ? -6.07 13.484 13.469 1 96.94 130 ILE B CA 1
ATOM 2253 C C . ILE B 1 130 ? -5.801 13.391 14.969 1 96.94 130 ILE B C 1
ATOM 2255 O O . ILE B 1 130 ? -6.723 13.492 15.781 1 96.94 130 ILE B O 1
ATOM 2259 N N . PRO B 1 131 ? -4.621 13.211 15.289 1 94.94 131 PRO B N 1
ATOM 2260 C CA . PRO B 1 131 ? -4.34 13.062 16.719 1 94.94 131 PRO B CA 1
ATOM 2261 C C . PRO B 1 131 ? -4.602 14.336 17.516 1 94.94 131 PRO B C 1
ATOM 2263 O O . PRO B 1 131 ? -4.57 15.438 16.953 1 94.94 131 PRO B O 1
ATOM 2266 N N . ALA B 1 132 ? -4.77 14.18 18.781 1 93.31 132 ALA B N 1
ATOM 2267 C CA . ALA B 1 132 ? -5.098 15.281 19.672 1 93.31 132 ALA B CA 1
ATOM 2268 C C . ALA B 1 132 ? -3.98 16.312 19.703 1 93.31 132 ALA B C 1
ATOM 2270 O O . ALA B 1 132 ? -4.238 17.516 19.828 1 93.31 132 ALA B O 1
ATOM 2271 N N . SER B 1 133 ? -2.795 15.898 19.562 1 91.62 133 SER B N 1
ATOM 2272 C CA . SER B 1 133 ? -1.633 16.781 19.656 1 91.62 133 SER B CA 1
ATOM 2273 C C . SER B 1 133 ? -1.617 17.797 18.516 1 91.62 133 SER B C 1
ATOM 2275 O O . SER B 1 133 ? -0.921 18.812 18.578 1 91.62 133 SER B O 1
ATOM 2277 N N . LEU B 1 134 ? -2.453 17.547 17.469 1 91.44 134 LEU B N 1
ATOM 2278 C CA . LEU B 1 134 ? -2.398 18.375 16.266 1 91.44 134 LEU B CA 1
ATOM 2279 C C . LEU B 1 134 ? -3.639 19.266 16.156 1 91.44 134 LEU B C 1
ATOM 2281 O O . LEU B 1 134 ? -3.793 20.016 15.195 1 91.44 134 LEU B O 1
ATOM 2285 N N . THR B 1 135 ? -4.488 19.141 17.109 1 90.5 135 THR B N 1
ATOM 2286 C CA . THR B 1 135 ? -5.723 19.906 17.062 1 90.5 135 THR B CA 1
ATOM 2287 C C . THR B 1 135 ? -5.711 21 18.125 1 90.5 135 THR B C 1
ATOM 2289 O O . THR B 1 135 ? -5.145 20.828 19.203 1 90.5 135 THR B O 1
ATOM 2292 N N . PRO B 1 136 ? -6.348 22.078 17.906 1 87.81 136 PRO B N 1
ATOM 2293 C CA . PRO B 1 136 ? -6.328 23.219 18.844 1 87.81 136 PRO B CA 1
ATOM 2294 C C . PRO B 1 136 ? -6.938 22.875 20.203 1 87.81 136 PRO B C 1
ATOM 2296 O O . PRO B 1 136 ? -6.488 23.391 21.234 1 87.81 136 PRO B O 1
ATOM 2299 N N . ASP B 1 137 ? -7.941 22.062 20.219 1 89.88 137 ASP B N 1
ATOM 2300 C CA . ASP B 1 137 ? -8.641 21.781 21.469 1 89.88 137 ASP B CA 1
ATOM 2301 C C . ASP B 1 137 ? -8.094 20.516 22.125 1 89.88 137 ASP B C 1
ATOM 2303 O O . ASP B 1 137 ? -8.656 20.016 23.109 1 89.88 137 ASP B O 1
ATOM 2307 N N . HIS B 1 138 ? -7.078 19.922 21.531 1 91.25 138 HIS B N 1
ATOM 2308 C CA . HIS B 1 138 ? -6.383 18.734 22.047 1 91.25 138 HIS B CA 1
ATOM 2309 C C . HIS B 1 138 ? -7.312 17.531 22.094 1 91.25 138 HIS B C 1
ATOM 2311 O O . HIS B 1 138 ? -7.246 16.734 23.031 1 91.25 138 HIS B O 1
ATOM 2317 N N . ALA B 1 139 ? -8.211 17.562 21.156 1 93.88 139 ALA B N 1
ATOM 2318 C CA . ALA B 1 139 ? -9.102 16.406 21.016 1 93.88 139 ALA B CA 1
ATOM 2319 C C . ALA B 1 139 ? -8.852 15.695 19.688 1 93.88 139 ALA B C 1
ATOM 2321 O O . ALA B 1 139 ? -8.664 16.328 18.656 1 93.88 139 ALA B O 1
ATOM 2322 N N . GLU B 1 140 ? -8.852 14.406 19.781 1 95.25 140 GLU B N 1
ATOM 2323 C CA . GLU B 1 140 ? -8.68 13.625 18.547 1 95.25 140 GLU B CA 1
ATOM 2324 C C . GLU B 1 140 ? -9.867 13.805 17.609 1 95.25 140 GLU B C 1
ATOM 2326 O O . GLU B 1 140 ? -11.016 13.883 18.062 1 95.25 140 GLU B O 1
ATOM 2331 N N . VAL B 1 141 ? -9.555 13.953 16.391 1 96.19 141 VAL B N 1
ATOM 2332 C CA . VAL B 1 141 ? -10.594 13.977 15.359 1 96.19 141 VAL B CA 1
ATOM 2333 C C . VAL B 1 141 ? -10.648 12.633 14.648 1 96.19 141 VAL B C 1
ATOM 2335 O O . VAL B 1 141 ? -9.633 12.125 14.164 1 96.19 141 VAL B O 1
ATOM 2338 N N . LEU B 1 142 ? -11.781 12.016 14.648 1 98.06 142 LEU B N 1
ATOM 2339 C CA . LEU B 1 142 ? -12.039 10.789 13.906 1 98.06 142 LEU B CA 1
ATOM 2340 C C . LEU B 1 142 ? -13.305 10.922 13.062 1 98.06 142 LEU B C 1
ATOM 2342 O O . LEU B 1 142 ? -14.406 11.055 13.609 1 98.06 142 LEU B O 1
ATOM 2346 N N . LYS B 1 143 ? -13.094 10.883 11.734 1 97.81 143 LYS B N 1
ATOM 2347 C CA . LYS B 1 143 ? -14.211 11.141 10.836 1 97.81 143 LYS B CA 1
ATOM 2348 C C . LYS B 1 143 ? -14.25 10.117 9.703 1 97.81 143 LYS B C 1
ATOM 2350 O O . LYS B 1 143 ? -13.227 9.531 9.359 1 97.81 143 LYS B O 1
ATOM 2355 N N . ALA B 1 144 ? -15.414 9.859 9.219 1 98.69 144 ALA B N 1
ATOM 2356 C CA . ALA B 1 144 ? -15.648 9.164 7.953 1 98.69 144 ALA B CA 1
ATOM 2357 C C . ALA B 1 144 ? -16.516 10.008 7.02 1 98.69 144 ALA B C 1
ATOM 2359 O O . ALA B 1 144 ? -17.594 10.461 7.402 1 98.69 144 ALA B O 1
ATOM 2360 N N . VAL B 1 145 ? -16.031 10.242 5.84 1 98.62 145 VAL B N 1
ATOM 2361 C CA . VAL B 1 145 ? -16.75 11.016 4.836 1 98.62 145 VAL B CA 1
ATOM 2362 C C . VAL B 1 145 ? -17.344 10.07 3.791 1 98.62 145 VAL B C 1
ATOM 2364 O O . VAL B 1 145 ? -16.641 9.234 3.225 1 98.62 145 VAL B O 1
ATOM 2367 N N . GLU B 1 146 ? -18.625 10.164 3.604 1 98.81 146 GLU B N 1
ATOM 2368 C CA . GLU B 1 146 ? -19.328 9.367 2.6 1 98.81 146 GLU B CA 1
ATOM 2369 C C . GLU B 1 146 ? -19.328 10.062 1.244 1 98.81 146 GLU B C 1
ATOM 2371 O O . GLU B 1 146 ? -19.688 11.242 1.153 1 98.81 146 GLU B O 1
ATOM 2376 N N . LEU B 1 147 ? -18.938 9.359 0.205 1 98.81 147 LEU B N 1
ATOM 2377 C CA . LEU B 1 147 ? -18.922 9.898 -1.153 1 98.81 147 LEU B CA 1
ATOM 2378 C C . LEU B 1 147 ? -19.734 9.023 -2.094 1 98.81 147 LEU B C 1
ATOM 2380 O O . LEU B 1 147 ? -19.797 7.805 -1.93 1 98.81 147 LEU B O 1
ATOM 2384 N N . HIS B 1 148 ? -20.359 9.633 -3.008 1 98.62 148 HIS B N 1
ATOM 2385 C CA . HIS B 1 148 ? -21.031 8.992 -4.141 1 98.62 148 HIS B CA 1
ATOM 2386 C C . HIS B 1 148 ? -20.453 9.477 -5.465 1 98.62 148 HIS B C 1
ATOM 2388 O O . HIS B 1 148 ? -20.812 10.547 -5.953 1 98.62 148 HIS B O 1
ATOM 2394 N N . LEU B 1 149 ? -19.609 8.602 -5.984 1 98.44 149 LEU B N 1
ATOM 2395 C CA . LEU B 1 149 ? -18.797 9.023 -7.125 1 98.44 149 LEU B CA 1
ATOM 2396 C C . LEU B 1 149 ? -19.297 8.375 -8.414 1 98.44 149 LEU B C 1
ATOM 2398 O O . LEU B 1 149 ? -19.672 7.203 -8.414 1 98.44 149 LEU B O 1
ATOM 2402 N N . ASP B 1 150 ? -19.25 9.133 -9.453 1 96 150 ASP B N 1
ATOM 2403 C CA . ASP B 1 150 ? -19.641 8.633 -10.773 1 96 150 ASP B CA 1
ATOM 2404 C C . ASP B 1 150 ? -18.406 8.25 -11.586 1 96 150 ASP B C 1
ATOM 2406 O O . ASP B 1 150 ? -17.328 8.836 -11.422 1 96 150 ASP B O 1
ATOM 2410 N N . GLY B 1 151 ? -18.641 7.242 -12.477 1 95.81 151 GLY B N 1
ATOM 2411 C CA . GLY B 1 151 ? -17.562 6.879 -13.391 1 95.81 151 GLY B CA 1
ATOM 2412 C C . GLY B 1 151 ? -17.234 5.395 -13.375 1 95.81 151 GLY B C 1
ATOM 2413 O O . GLY B 1 151 ? -17.859 4.629 -12.633 1 95.81 151 GLY B O 1
ATOM 2414 N N . MET B 1 152 ? -16.312 5.09 -14.195 1 95.06 152 MET B N 1
ATOM 2415 C CA . MET B 1 152 ? -15.828 3.715 -14.234 1 95.06 152 MET B CA 1
ATOM 2416 C C . MET B 1 152 ? -14.867 3.445 -13.086 1 95.06 152 MET B C 1
ATOM 2418 O O . MET B 1 152 ? -14.453 4.371 -12.383 1 95.06 152 MET B O 1
ATOM 2422 N N . ARG B 1 153 ? -14.523 2.271 -12.891 1 95.69 153 ARG B N 1
ATOM 2423 C CA . ARG B 1 153 ? -13.719 1.797 -11.766 1 95.69 153 ARG B CA 1
ATOM 2424 C C . ARG B 1 153 ? -12.5 2.691 -11.547 1 95.69 153 ARG B C 1
ATOM 2426 O O . ARG B 1 153 ? -12.289 3.199 -10.445 1 95.69 153 ARG B O 1
ATOM 2433 N N . GLU B 1 154 ? -11.68 2.928 -12.562 1 95.44 154 GLU B N 1
ATOM 2434 C CA . GLU B 1 154 ? -10.453 3.707 -12.438 1 95.44 154 GLU B CA 1
ATOM 2435 C C . GLU B 1 154 ? -10.75 5.148 -12.039 1 95.44 154 GLU B C 1
ATOM 2437 O O . GLU B 1 154 ? -10.016 5.75 -11.25 1 95.44 154 GLU B O 1
ATOM 2442 N N . GLU B 1 155 ? -11.805 5.703 -12.594 1 96.88 155 GLU B N 1
ATOM 2443 C CA . GLU B 1 155 ? -12.188 7.074 -12.266 1 96.88 155 GLU B CA 1
ATOM 2444 C C . GLU B 1 155 ? -12.609 7.195 -10.805 1 96.88 155 GLU B C 1
ATOM 2446 O O . GLU B 1 155 ? -12.242 8.156 -10.125 1 96.88 155 GLU B O 1
ATOM 2451 N N . VAL B 1 156 ? -13.383 6.227 -10.305 1 97.81 156 VAL B N 1
ATOM 2452 C CA . VAL B 1 156 ? -13.82 6.223 -8.914 1 97.81 156 VAL B CA 1
ATOM 2453 C C . VAL B 1 156 ? -12.609 6.164 -7.984 1 97.81 156 VAL B C 1
ATOM 2455 O O . VAL B 1 156 ? -12.555 6.875 -6.977 1 97.81 156 VAL B O 1
ATOM 2458 N N . ARG B 1 157 ? -11.656 5.355 -8.273 1 98.31 157 ARG B N 1
ATOM 2459 C CA . ARG B 1 157 ? -10.445 5.23 -7.461 1 98.31 157 ARG B CA 1
ATOM 2460 C C . ARG B 1 157 ? -9.68 6.547 -7.422 1 98.31 157 ARG B C 1
ATOM 2462 O O . ARG B 1 157 ? -9.273 7.004 -6.352 1 98.31 157 ARG B O 1
ATOM 2469 N N . ARG B 1 158 ? -9.484 7.18 -8.586 1 98.06 158 ARG B N 1
ATOM 2470 C CA . ARG B 1 158 ? -8.734 8.43 -8.672 1 98.06 158 ARG B CA 1
ATOM 2471 C C . ARG B 1 158 ? -9.469 9.555 -7.953 1 98.06 158 ARG B C 1
ATOM 2473 O O . ARG B 1 158 ? -8.852 10.375 -7.27 1 98.06 158 ARG B O 1
ATOM 2480 N N . LEU B 1 159 ? -10.766 9.602 -8.148 1 98.44 159 LEU B N 1
ATOM 2481 C CA . LEU B 1 159 ? -11.562 10.617 -7.477 1 98.44 159 LEU B CA 1
ATOM 2482 C C . LEU B 1 159 ? -11.523 10.43 -5.965 1 98.44 159 LEU B C 1
ATOM 2484 O O . LEU B 1 159 ? -11.547 11.414 -5.215 1 98.44 159 LEU B O 1
ATOM 2488 N N . THR B 1 160 ? -11.531 9.18 -5.512 1 98.75 160 THR B N 1
ATOM 2489 C CA . THR B 1 160 ? -11.406 8.898 -4.09 1 98.75 160 THR B CA 1
ATOM 2490 C C . THR B 1 160 ? -10.125 9.516 -3.527 1 98.75 160 THR B C 1
ATOM 2492 O O . THR B 1 160 ? -10.156 10.195 -2.498 1 98.75 160 THR B O 1
ATOM 2495 N N . VAL B 1 161 ? -9 9.312 -4.215 1 98.81 161 VAL B N 1
ATOM 2496 C CA . VAL B 1 161 ? -7.719 9.859 -3.785 1 98.81 161 VAL B CA 1
ATOM 2497 C C . VAL B 1 161 ? -7.809 11.383 -3.703 1 98.81 161 VAL B C 1
ATOM 2499 O O . VAL B 1 161 ? -7.367 11.984 -2.721 1 98.81 161 VAL B O 1
ATOM 2502 N N . PHE B 1 162 ? -8.406 11.961 -4.695 1 98.75 162 PHE B N 1
ATOM 2503 C CA . PHE B 1 162 ? -8.578 13.406 -4.73 1 98.75 162 PHE B CA 1
ATOM 2504 C C . PHE B 1 162 ? -9.336 13.898 -3.502 1 98.75 162 PHE B C 1
ATOM 2506 O O . PHE B 1 162 ? -8.914 14.859 -2.85 1 98.75 162 PHE B O 1
ATOM 2513 N N . HIS B 1 163 ? -10.367 13.242 -3.156 1 98.31 163 HIS B N 1
ATOM 2514 C CA . HIS B 1 163 ? -11.211 13.68 -2.049 1 98.31 163 HIS B CA 1
ATOM 2515 C C . HIS B 1 163 ? -10.508 13.477 -0.709 1 98.31 163 HIS B C 1
ATOM 2517 O O . HIS B 1 163 ? -10.695 14.266 0.219 1 98.31 163 HIS B O 1
ATOM 2523 N N . VAL B 1 164 ? -9.758 12.391 -0.563 1 98.75 164 VAL B N 1
ATOM 2524 C CA . VAL B 1 164 ? -8.961 12.211 0.646 1 98.75 164 VAL B CA 1
ATOM 2525 C C . VAL B 1 164 ? -8.016 13.398 0.825 1 98.75 164 VAL B C 1
ATOM 2527 O O . VAL B 1 164 ? -7.938 13.977 1.91 1 98.75 164 VAL B O 1
ATOM 2530 N N . LEU B 1 165 ? -7.297 13.773 -0.243 1 98.69 165 LEU B N 1
ATOM 2531 C CA . LEU B 1 165 ? -6.324 14.859 -0.19 1 98.69 165 LEU B CA 1
ATOM 2532 C C . LEU B 1 165 ? -7.016 16.188 0.078 1 98.69 165 LEU B C 1
ATOM 2534 O O . LEU B 1 165 ? -6.516 17 0.855 1 98.69 165 LEU B O 1
ATOM 2538 N N . GLN B 1 166 ? -8.117 16.359 -0.595 1 97.75 166 GLN B N 1
ATOM 2539 C CA . GLN B 1 166 ? -8.883 17.578 -0.38 1 97.75 166 GLN B CA 1
ATOM 2540 C C . GLN B 1 166 ? -9.312 17.703 1.078 1 97.75 166 GLN B C 1
ATOM 2542 O O . GLN B 1 166 ? -9.164 18.781 1.68 1 97.75 166 GLN B O 1
ATOM 2547 N N . ASN B 1 167 ? -9.867 16.656 1.646 1 96.75 167 ASN B N 1
ATOM 2548 C CA . ASN B 1 167 ? -10.305 16.656 3.039 1 96.75 167 ASN B CA 1
ATOM 2549 C C . ASN B 1 167 ? -9.141 16.938 3.988 1 96.75 167 ASN B C 1
ATOM 2551 O O . ASN B 1 167 ? -9.266 17.719 4.926 1 96.75 167 ASN B O 1
ATOM 2555 N N . LEU B 1 168 ? -8.039 16.266 3.783 1 97.75 168 LEU B N 1
ATOM 2556 C CA . LEU B 1 168 ? -6.883 16.453 4.652 1 97.75 168 LEU B CA 1
ATOM 2557 C C . LEU B 1 168 ? -6.344 17.875 4.539 1 97.75 168 LEU B C 1
ATOM 2559 O O . LEU B 1 168 ? -5.902 18.453 5.531 1 97.75 168 LEU B O 1
ATOM 2563 N N . SER B 1 169 ? -6.316 18.406 3.289 1 96.75 169 SER B N 1
ATOM 2564 C CA . SER B 1 169 ? -5.801 19.75 3.074 1 96.75 169 SER B CA 1
ATOM 2565 C C . SER B 1 169 ? -6.594 20.781 3.873 1 96.75 169 SER B C 1
ATOM 2567 O O . SER B 1 169 ? -6.031 21.766 4.359 1 96.75 169 SER B O 1
ATOM 2569 N N . LEU B 1 170 ? -7.879 20.578 4.027 1 92.31 170 LEU B N 1
ATOM 2570 C CA . LEU B 1 170 ? -8.719 21.469 4.816 1 92.31 170 LEU B CA 1
ATOM 2571 C C . LEU B 1 170 ? -8.336 21.422 6.293 1 92.31 170 LEU B C 1
ATOM 2573 O O . LEU B 1 170 ? -8.32 22.453 6.969 1 92.31 170 LEU B O 1
ATOM 2577 N N . PHE B 1 171 ? -7.941 20.328 6.738 1 89.12 171 PHE B N 1
ATOM 2578 C CA . PHE B 1 171 ? -7.559 20.172 8.141 1 89.12 171 PHE B CA 1
ATOM 2579 C C . PHE B 1 171 ? -6.18 20.766 8.391 1 89.12 171 PHE B C 1
ATOM 2581 O O . PHE B 1 171 ? -5.961 21.422 9.406 1 89.12 171 PHE B O 1
ATOM 2588 N N . THR B 1 172 ? -5.277 20.453 7.496 1 88.19 172 THR B N 1
ATOM 2589 C CA . THR B 1 172 ? -3.898 20.875 7.719 1 88.19 172 THR B CA 1
ATOM 2590 C C . THR B 1 172 ? -3.771 22.391 7.582 1 88.19 172 THR B C 1
ATOM 2592 O O . THR B 1 172 ? -2.85 22.984 8.141 1 88.19 172 THR B O 1
ATOM 2595 N N . ALA B 1 173 ? -4.652 22.938 6.855 1 83.38 173 ALA B N 1
ATOM 2596 C CA . ALA B 1 173 ? -4.664 24.391 6.762 1 83.38 173 ALA B CA 1
ATOM 2597 C C . ALA B 1 173 ? -4.941 25.031 8.117 1 83.38 173 ALA B C 1
ATOM 2599 O O . ALA B 1 173 ? -4.539 26.156 8.375 1 83.38 173 ALA B O 1
ATOM 2600 N N . SER B 1 174 ? -5.535 24.281 8.922 1 78 174 SER B N 1
ATOM 2601 C CA . SER B 1 174 ? -5.906 24.812 10.227 1 78 174 SER B CA 1
ATOM 2602 C C . SER B 1 174 ? -4.758 24.672 11.227 1 78 174 SER B C 1
ATOM 2604 O O . SER B 1 174 ? -4.805 25.234 12.32 1 78 174 SER B O 1
ATOM 2606 N N . PHE B 1 175 ? -3.752 23.812 10.891 1 72.69 175 PHE B N 1
ATOM 2607 C CA . PHE B 1 175 ? -2.6 23.672 11.773 1 72.69 175 PHE B CA 1
ATOM 2608 C C . PHE B 1 175 ? -1.884 25.016 11.93 1 72.69 175 PHE B C 1
ATOM 2610 O O . PHE B 1 175 ? -1.289 25.281 12.977 1 72.69 175 PHE B O 1
ATOM 2617 N N . LYS B 1 176 ? -1.743 25.906 10.812 1 59.88 176 LYS B N 1
ATOM 2618 C CA . LYS B 1 176 ? -1.002 27.156 10.727 1 59.88 176 LYS B CA 1
ATOM 2619 C C . LYS B 1 176 ? -1.65 28.25 11.586 1 59.88 176 LYS B C 1
ATOM 2621 O O . LYS B 1 176 ? -1.026 29.266 11.891 1 59.88 176 LYS B O 1
ATOM 2626 N N . GLU B 1 177 ? -2.861 28.062 12.016 1 50.03 177 GLU B N 1
ATOM 2627 C CA . GLU B 1 177 ? -3.418 29.156 12.828 1 50.03 177 GLU B CA 1
ATOM 2628 C C . GLU B 1 177 ? -3.215 28.891 14.312 1 50.03 177 GLU B C 1
ATOM 2630 O O . GLU B 1 177 ? -3.295 27.734 14.766 1 50.03 177 GLU B O 1
#

Secondary structure (DSSP, 8-state):
-HHHHHHHHHHHHHHHHHTT-EEEEEESTTTTHHHHHHHTSTTGGGTEEEEEEE-SHHHHHHHH---HHHHHHH-S-SHHHHHHHHHHHHHHT--GGGTT-EEEEEEEE--SSS-BTTBPTTEEEEEEEE-GGGSTTS--EEEEEEEE--S-HHHHHHHHHHHHHHHHHHHHTTTT-/-HHHHHHHHHHHHHHHHHTT-EEEEEESTTTTHHHHHHHTSTTGGGTEEEEEEE-SHHHHHHHH---HHHHHHH-S-SHHHHHHHHHHHHHHT--GGGTT-EEEEEEEE--SSS-BTTBPTTEEEEEEEE-GGGSTTS--EEEEEEEE--S-HHHHHHHHHHHHHHHHHHHHGGGG-

Radius of gyration: 18.89 Å; Cα contacts (8 Å, |Δi|>4): 826; chains: 2; bounding box: 53×59×43 Å

Nearest PDB structures (foldseek):
  5kvk-assembly1_A-2  TM=9.219E-01  e=2.997E-12  Klebsiella pneumoniae 700603
  2a9s-assembly1_B  TM=8.920E-01  e=1.702E-12  Agrobacterium fabrum str. C58
  5v01-assembly1_B  TM=9.150E-01  e=4.987E-12  Klebsiella pneumoniae subsp. pneumoniae MGH 78578
  5kol-assembly2_D  TM=8.873E-01  e=1.520E-12  Escherichia coli O157:H7
  5vu3-assembly2_B  TM=9.121E-01  e=7.841E-12  Enterobacter cloacae subsp. cloacae ATCC 13047

Solvent-accessible surface area (backbone atoms only — not comparable to full-atom values): 17188 Å² total; per-residue (Å²): 111,66,66,59,40,44,53,42,35,48,54,42,46,53,53,28,46,77,66,71,26,34,35,22,28,22,24,27,58,43,22,21,49,55,43,30,50,40,56,75,34,89,70,28,74,74,23,40,38,30,25,41,24,34,52,26,74,67,37,35,29,75,64,29,60,29,59,58,69,53,39,72,73,60,40,67,61,39,50,68,49,12,33,36,29,2,49,19,23,26,58,65,65,54,45,85,90,54,63,67,32,42,30,8,30,17,39,24,39,26,36,44,87,53,52,56,85,90,43,51,46,17,38,32,20,36,10,36,24,40,35,24,82,69,35,95,82,56,48,65,44,76,41,53,48,82,45,81,42,73,70,53,35,69,50,24,30,54,50,49,42,41,49,50,41,52,56,49,41,62,53,55,62,54,58,82,103,109,66,67,61,40,44,53,41,35,48,52,44,47,52,52,29,47,78,65,70,27,34,37,21,28,21,26,28,59,42,22,22,50,56,44,30,50,41,55,76,34,89,70,29,73,73,22,40,39,31,26,41,24,34,53,26,73,68,39,34,28,77,63,28,60,30,58,57,68,53,39,72,73,60,41,68,61,39,53,66,50,11,34,36,30,2,49,19,23,25,59,64,64,55,46,85,88,54,62,66,31,41,28,8,31,18,38,24,38,26,36,43,88,52,52,58,85,89,43,51,47,18,36,31,21,37,10,37,24,40,35,24,82,70,35,95,82,56,48,65,44,77,41,54,48,81,44,80,42,73,70,53,34,70,50,24,30,54,51,48,42,41,50,52,42,51,56,49,42,61,54,55,61,54,59,82,104

pLDDT: mean 96.22, std 5.77, range [49.5, 98.94]